Protein AF-0000000075207203 (afdb_homodimer)

Structure (mmCIF, N/CA/C/O backbone):
data_AF-0000000075207203-model_v1
#
loop_
_entity.id
_entity.type
_entity.pdbx_description
1 polymer 'Knr4/Smi1-like domain-containing protein'
#
loop_
_atom_site.group_PDB
_atom_site.id
_atom_site.type_symbol
_atom_site.label_atom_id
_atom_site.label_alt_id
_atom_site.label_comp_id
_atom_site.label_asym_id
_atom_site.label_entity_id
_atom_site.label_seq_id
_atom_site.pdbx_PDB_ins_code
_atom_site.Cartn_x
_atom_site.Cartn_y
_atom_site.Cartn_z
_atom_site.occupancy
_atom_site.B_iso_or_equiv
_atom_site.auth_seq_id
_atom_site.auth_comp_id
_atom_site.auth_asym_id
_atom_site.auth_atom_id
_atom_site.pdbx_PDB_model_num
ATOM 1 N N . MET A 1 1 ? 14.695 31.984 15.344 1 78.75 1 MET A N 1
ATOM 2 C CA . MET A 1 1 ? 13.352 31.422 15.352 1 78.75 1 MET A CA 1
ATOM 3 C C . MET A 1 1 ? 13.211 30.328 14.305 1 78.75 1 MET A C 1
ATOM 5 O O . MET A 1 1 ? 13.586 30.516 13.148 1 78.75 1 MET A O 1
ATOM 9 N N . SER A 1 2 ? 12.648 29.172 14.844 1 91.06 2 SER A N 1
ATOM 10 C CA . SER A 1 2 ? 12.477 28.078 13.898 1 91.06 2 SER A CA 1
ATOM 11 C C . SER A 1 2 ? 11.367 28.391 12.898 1 91.06 2 SER A C 1
ATOM 13 O O . SER A 1 2 ? 10.555 29.297 13.117 1 91.06 2 SER A O 1
ATOM 15 N N . VAL A 1 3 ? 11.391 27.734 11.797 1 95.06 3 VAL A N 1
ATOM 16 C CA . VAL A 1 3 ? 10.391 27.953 10.758 1 95.06 3 VAL A CA 1
ATOM 17 C C . VAL A 1 3 ? 8.992 27.703 11.312 1 95.06 3 VAL A C 1
ATOM 19 O O . VAL A 1 3 ? 8.055 28.453 11.031 1 95.06 3 VAL A O 1
ATOM 22 N N . ILE A 1 4 ? 8.859 26.781 12.172 1 97.56 4 ILE A N 1
ATOM 23 C CA . ILE A 1 4 ? 7.551 26.469 12.742 1 97.56 4 ILE A CA 1
ATOM 24 C C . ILE A 1 4 ? 7.102 27.594 13.664 1 97.56 4 ILE A C 1
ATOM 26 O O . ILE A 1 4 ? 5.914 27.922 13.719 1 97.56 4 ILE A O 1
ATOM 30 N N . GLN A 1 5 ? 7.965 28.172 14.344 1 97.56 5 GLN A N 1
ATOM 31 C CA . GLN A 1 5 ? 7.625 29.297 15.195 1 97.56 5 GLN A CA 1
ATOM 32 C C . GLN A 1 5 ? 7.16 30.5 14.367 1 97.56 5 GLN A C 1
ATOM 34 O O . GLN A 1 5 ? 6.277 31.25 14.789 1 97.56 5 GLN A O 1
ATOM 39 N N . LYS A 1 6 ? 7.777 30.688 13.273 1 96.81 6 LYS A N 1
ATOM 40 C CA . LYS A 1 6 ? 7.316 31.734 12.359 1 96.81 6 LYS A CA 1
ATOM 41 C C . LYS A 1 6 ? 5.887 31.453 11.891 1 96.81 6 LYS A C 1
ATOM 43 O O . LYS A 1 6 ? 5.074 32.375 11.805 1 96.81 6 LYS A O 1
ATOM 48 N N . ALA A 1 7 ? 5.633 30.266 11.586 1 97.31 7 ALA A N 1
ATOM 49 C CA . ALA A 1 7 ? 4.273 29.891 11.203 1 97.31 7 ALA A CA 1
ATOM 50 C C . ALA A 1 7 ? 3.287 30.188 12.328 1 97.31 7 ALA A C 1
ATOM 52 O O . ALA A 1 7 ? 2.201 30.719 12.086 1 97.31 7 ALA A O 1
ATOM 53 N N . PHE A 1 8 ? 3.67 29.875 13.531 1 97.69 8 PHE A N 1
ATOM 54 C CA . PHE A 1 8 ? 2.805 30.109 14.68 1 97.69 8 PHE A CA 1
ATOM 55 C C . PHE A 1 8 ? 2.531 31.594 14.859 1 97.69 8 PHE A C 1
ATOM 57 O O . PHE A 1 8 ? 1.419 31.984 15.211 1 97.69 8 PHE A O 1
ATOM 64 N N . LYS A 1 9 ? 3.516 32.406 14.602 1 97.06 9 LYS A N 1
ATOM 65 C CA . LYS A 1 9 ? 3.324 33.844 14.688 1 97.06 9 LYS A CA 1
ATOM 66 C C . LYS A 1 9 ? 2.266 34.312 13.695 1 97.06 9 LYS A C 1
ATOM 68 O O . LYS A 1 9 ? 1.47 35.188 14 1 97.06 9 LYS A O 1
ATOM 73 N N . ILE A 1 10 ? 2.285 33.75 12.539 1 96.12 10 ILE A N 1
ATOM 74 C CA . ILE A 1 10 ? 1.272 34.062 11.547 1 96.12 10 ILE A CA 1
ATOM 75 C C . ILE A 1 10 ? -0.111 33.688 12.07 1 96.12 10 ILE A C 1
ATOM 77 O O . ILE A 1 10 ? -1.062 34.469 11.953 1 96.12 10 ILE A O 1
ATOM 81 N N . ILE A 1 11 ? -0.249 32.562 12.664 1 96.81 11 ILE A N 1
ATOM 82 C CA . ILE A 1 11 ? -1.524 32.094 13.211 1 96.81 11 ILE A CA 1
ATOM 83 C C . ILE A 1 11 ? -1.997 33.062 14.289 1 96.81 11 ILE A C 1
ATOM 85 O O . ILE A 1 11 ? -3.156 33.5 14.289 1 96.81 11 ILE A O 1
ATOM 89 N N . GLU A 1 12 ? -1.062 33.438 15.133 1 96.88 12 GLU A N 1
ATOM 90 C CA . GLU A 1 12 ? -1.389 34.312 16.25 1 96.88 12 GLU A CA 1
ATOM 91 C C . GLU A 1 12 ? -1.817 35.688 15.758 1 96.88 12 GLU A C 1
ATOM 93 O O . GLU A 1 12 ? -2.717 36.312 16.328 1 96.88 12 GLU A O 1
ATOM 98 N N . LYS A 1 13 ? -1.228 36.125 14.734 1 96.38 13 LYS A N 1
ATOM 99 C CA . LYS A 1 13 ? -1.533 37.438 14.18 1 96.38 13 LYS A CA 1
ATOM 100 C C . LYS A 1 13 ? -2.863 37.438 13.43 1 96.38 13 LYS A C 1
ATOM 102 O O . LYS A 1 13 ? -3.439 38.469 13.148 1 96.38 13 LYS A O 1
ATOM 107 N N . ASN A 1 14 ? -3.254 36.25 13.055 1 96.31 14 ASN A N 1
ATOM 108 C CA . ASN A 1 14 ? -4.496 36.094 12.305 1 96.31 14 ASN A CA 1
ATOM 109 C C . ASN A 1 14 ? -5.5 35.219 13.031 1 96.31 14 ASN A C 1
ATOM 111 O O . ASN A 1 14 ? -6.164 34.375 12.422 1 96.31 14 ASN A O 1
ATOM 115 N N . ASN A 1 15 ? -5.492 35.344 14.305 1 93.94 15 ASN A N 1
ATOM 116 C CA . ASN A 1 15 ? -6.301 34.5 15.172 1 93.94 15 ASN A CA 1
ATOM 117 C C . ASN A 1 15 ? -7.781 34.562 14.805 1 93.94 15 ASN A C 1
ATOM 119 O O . ASN A 1 15 ? -8.516 33.594 14.977 1 93.94 15 ASN A O 1
ATOM 123 N N . ASP A 1 16 ? -8.195 35.688 14.234 1 95.38 16 ASP A N 1
ATOM 124 C CA . ASP A 1 16 ? -9.586 35.875 13.852 1 95.38 16 ASP A CA 1
ATOM 125 C C . ASP A 1 16 ? -9.969 34.969 12.688 1 95.38 16 ASP A C 1
ATOM 127 O O . ASP A 1 16 ? -11.148 34.719 12.461 1 95.38 16 ASP A O 1
ATOM 131 N N . GLU A 1 17 ? -9.016 34.5 11.938 1 96 17 GLU A N 1
ATOM 132 C CA . GLU A 1 17 ? -9.234 33.656 10.781 1 96 17 GLU A CA 1
ATOM 133 C C . GLU A 1 17 ? -8.922 32.188 11.109 1 96 17 GLU A C 1
ATOM 135 O O . GLU A 1 17 ? -8.898 31.344 10.219 1 96 17 GLU A O 1
ATOM 140 N N . ALA A 1 18 ? -8.656 31.906 12.344 1 96.25 18 ALA A N 1
ATOM 141 C CA . ALA A 1 18 ? -8.188 30.594 12.766 1 96.25 18 ALA A CA 1
ATOM 142 C C . ALA A 1 18 ? -9.164 29.953 13.758 1 96.25 18 ALA A C 1
ATOM 144 O O . ALA A 1 18 ? -9.766 30.656 14.57 1 96.25 18 ALA A O 1
ATOM 145 N N . ASP A 1 19 ? -9.406 28.656 13.633 1 97.31 19 ASP A N 1
ATOM 146 C CA . ASP A 1 19 ? -10.172 27.844 14.57 1 97.31 19 ASP A CA 1
ATOM 147 C C . ASP A 1 19 ? -9.477 26.516 14.844 1 97.31 19 ASP A C 1
ATOM 149 O O . ASP A 1 19 ? -9.547 25.594 14.023 1 97.31 19 ASP A O 1
ATOM 153 N N . PHE A 1 20 ? -8.859 26.406 16.016 1 97.31 20 PHE A N 1
ATOM 154 C CA . PHE A 1 20 ? -8.117 25.203 16.391 1 97.31 20 PHE A CA 1
ATOM 155 C C . PHE A 1 20 ? -8.656 24.625 17.703 1 97.31 20 PHE A C 1
ATOM 157 O O . PHE A 1 20 ? -9.195 25.359 18.531 1 97.31 20 PHE A O 1
ATOM 164 N N . ILE A 1 21 ? -8.453 23.375 17.938 1 95.62 21 ILE A N 1
ATOM 165 C CA . ILE A 1 21 ? -9.102 22.672 19.031 1 95.62 21 ILE A CA 1
ATOM 166 C C . ILE A 1 21 ? -8.062 22.344 20.109 1 95.62 21 ILE A C 1
ATOM 168 O O . ILE A 1 21 ? -8.422 22.062 21.266 1 95.62 21 ILE A O 1
ATOM 172 N N . GLY A 1 22 ? -6.828 22.516 19.875 1 90.5 22 GLY A N 1
ATOM 173 C CA . GLY A 1 22 ? -5.797 22.141 20.828 1 90.5 22 GLY A CA 1
ATOM 174 C C . GLY A 1 22 ? -5.891 22.891 22.141 1 90.5 22 GLY A C 1
ATOM 175 O O . GLY A 1 22 ? -6.863 23.609 22.375 1 90.5 22 GLY A O 1
ATOM 176 N N . PRO A 1 23 ? -4.973 22.656 23.016 1 96.75 23 PRO A N 1
ATOM 177 C CA . PRO A 1 23 ? -3.768 21.828 22.875 1 96.75 23 PRO A CA 1
ATOM 178 C C . PRO A 1 23 ? -4.055 20.344 23.031 1 96.75 23 PRO A C 1
ATOM 180 O O . PRO A 1 23 ? -5.113 19.953 23.531 1 96.75 23 PRO A O 1
ATOM 183 N N . VAL A 1 24 ? -3.17 19.484 22.531 1 98.19 24 VAL A N 1
ATOM 184 C CA . VAL A 1 24 ? -3.223 18.031 22.656 1 98.19 24 VAL A CA 1
ATOM 185 C C . VAL A 1 24 ? -2.105 17.547 23.578 1 98.19 24 VAL A C 1
ATOM 187 O O . VAL A 1 24 ? -0.971 18.031 23.484 1 98.19 24 VAL A O 1
ATOM 190 N N . SER A 1 25 ? -2.412 16.594 24.391 1 98.06 25 SER A N 1
ATOM 191 C CA . SER A 1 25 ? -1.459 16.109 25.375 1 98.06 25 SER A CA 1
ATOM 192 C C . SER A 1 25 ? -0.382 15.242 24.75 1 98.06 25 SER A C 1
ATOM 194 O O . SER A 1 25 ? -0.598 14.648 23.688 1 98.06 25 SER A O 1
ATOM 196 N N . VAL A 1 26 ? 0.708 15.195 25.516 1 96.94 26 VAL A N 1
ATOM 197 C CA . VAL A 1 26 ? 1.819 14.336 25.109 1 96.94 26 VAL A CA 1
ATOM 198 C C . VAL A 1 26 ? 1.36 12.883 25.047 1 96.94 26 VAL A C 1
ATOM 200 O O . VAL A 1 26 ? 1.764 12.133 24.156 1 96.94 26 VAL A O 1
ATOM 203 N N . GLU A 1 27 ? 0.549 12.492 26 1 97.69 27 GLU A N 1
ATOM 204 C CA . GLU A 1 27 ? 0.042 11.125 26.062 1 97.69 27 GLU A CA 1
ATOM 205 C C . GLU A 1 27 ? -0.764 10.773 24.812 1 97.69 27 GLU A C 1
ATOM 207 O O . GLU A 1 27 ? -0.594 9.695 24.25 1 97.69 27 GLU A O 1
ATOM 212 N N . GLU A 1 28 ? -1.64 11.633 24.438 1 97.62 28 GLU A N 1
ATOM 213 C CA . GLU A 1 28 ? -2.463 11.414 23.25 1 97.62 28 GLU A CA 1
ATOM 214 C C . GLU A 1 28 ? -1.605 11.328 22 1 97.62 28 GLU A C 1
ATOM 216 O O . GLU A 1 28 ? -1.848 10.477 21.125 1 97.62 28 GLU A O 1
ATOM 221 N N . ILE A 1 29 ? -0.607 12.164 21.891 1 98.44 29 ILE A N 1
ATOM 222 C CA . ILE A 1 29 ? 0.298 12.172 20.75 1 98.44 29 ILE A CA 1
ATOM 223 C C . ILE A 1 29 ? 1.071 10.852 20.688 1 98.44 29 ILE A C 1
ATOM 225 O O . ILE A 1 29 ? 1.157 10.227 19.641 1 98.44 29 ILE A O 1
ATOM 229 N N . ASN A 1 30 ? 1.568 10.484 21.828 1 97.56 30 ASN A N 1
ATOM 230 C CA . ASN A 1 30 ? 2.33 9.242 21.891 1 97.56 30 ASN A CA 1
ATOM 231 C C . ASN A 1 30 ? 1.467 8.031 21.547 1 97.56 30 ASN A C 1
ATOM 233 O O . ASN A 1 30 ? 1.93 7.109 20.859 1 97.56 30 ASN A O 1
ATOM 237 N N . LYS A 1 31 ? 0.299 8 22.062 1 97.38 31 LYS A N 1
ATOM 238 C CA . LYS A 1 31 ? -0.617 6.91 21.75 1 97.38 31 LYS A CA 1
ATOM 239 C C . LYS A 1 31 ? -0.851 6.809 20.234 1 97.38 31 LYS A C 1
ATOM 241 O O . LYS A 1 31 ? -0.845 5.711 19.672 1 97.38 31 LYS A O 1
ATOM 246 N N . CYS A 1 32 ? -1.071 7.945 19.594 1 97.81 32 CYS A N 1
ATOM 247 C CA . CYS A 1 32 ? -1.296 7.965 18.156 1 97.81 32 CYS A CA 1
ATOM 248 C C . CYS A 1 32 ? -0.084 7.426 17.406 1 97.81 32 CYS A C 1
ATOM 250 O O . CYS A 1 32 ? -0.222 6.582 16.516 1 97.81 32 CYS A O 1
ATOM 252 N N . GLN A 1 33 ? 1.14 7.949 17.766 1 97.62 33 GLN A N 1
ATOM 253 C CA . GLN A 1 33 ? 2.375 7.488 17.141 1 97.62 33 GLN A CA 1
ATOM 254 C C . GLN A 1 33 ? 2.527 5.977 17.281 1 97.62 33 GLN A C 1
ATOM 256 O O . GLN A 1 33 ? 2.879 5.289 16.328 1 97.62 33 GLN A O 1
ATOM 261 N N . ASN A 1 34 ? 2.219 5.461 18.438 1 95.62 34 ASN A N 1
ATOM 262 C CA . ASN A 1 34 ? 2.316 4.031 18.703 1 95.62 34 ASN A CA 1
ATOM 263 C C . ASN A 1 34 ? 1.317 3.236 17.859 1 95.62 34 ASN A C 1
ATOM 265 O O . ASN A 1 34 ? 1.67 2.215 17.266 1 95.62 34 ASN A O 1
ATOM 269 N N . ASP A 1 35 ? 0.118 3.682 17.891 1 95.81 35 ASP A N 1
ATOM 270 C CA . ASP A 1 35 ? -0.934 2.992 17.156 1 95.81 35 ASP A CA 1
ATOM 271 C C . ASP A 1 35 ? -0.611 2.941 15.656 1 95.81 35 ASP A C 1
ATOM 273 O O . ASP A 1 35 ? -0.914 1.954 14.984 1 95.81 35 ASP A O 1
ATOM 277 N N . LEU A 1 36 ? -0.028 3.998 15.125 1 94.5 36 LEU A N 1
ATOM 278 C CA . LEU A 1 36 ? 0.259 4.102 13.695 1 94.5 36 LEU A CA 1
ATOM 279 C C . LEU A 1 36 ? 1.605 3.467 13.367 1 94.5 36 LEU A C 1
ATOM 281 O O . LEU A 1 36 ? 1.908 3.219 12.195 1 94.5 36 LEU A O 1
ATOM 285 N N . GLY A 1 37 ? 2.406 3.305 14.383 1 93.88 37 GLY A N 1
ATOM 286 C CA . GLY A 1 37 ? 3.723 2.734 14.148 1 93.88 37 GLY A CA 1
ATOM 287 C C . GLY A 1 37 ? 4.691 3.713 13.516 1 93.88 37 GLY A C 1
ATOM 288 O O . GLY A 1 37 ? 5.512 3.328 12.68 1 93.88 37 GLY A O 1
ATOM 289 N N . VAL A 1 38 ? 4.562 4.93 13.797 1 95.06 38 VAL A N 1
ATOM 290 C CA . VAL A 1 38 ? 5.461 5.953 13.273 1 95.06 38 VAL A CA 1
ATOM 291 C C . VAL A 1 38 ? 5.863 6.914 14.383 1 95.06 38 VAL A C 1
ATOM 293 O O . VAL A 1 38 ? 5.242 6.93 15.453 1 95.06 38 VAL A O 1
ATOM 296 N N . LYS A 1 39 ? 6.914 7.668 14.109 1 97.12 39 LYS A N 1
ATOM 297 C CA . LYS A 1 39 ? 7.281 8.828 14.906 1 97.12 39 LYS A CA 1
ATOM 298 C C . LYS A 1 39 ? 7 10.125 14.148 1 97.12 39 LYS A C 1
ATOM 300 O O . LYS A 1 39 ? 7.316 10.242 12.961 1 97.12 39 LYS A O 1
ATOM 305 N N . PHE A 1 40 ? 6.395 11.023 14.852 1 98.44 40 PHE A N 1
ATOM 306 C CA . PHE A 1 40 ? 6.102 12.312 14.234 1 98.44 40 PHE A CA 1
ATOM 307 C C . PHE A 1 40 ? 7.32 13.227 14.289 1 98.44 40 PHE A C 1
ATOM 309 O O . PHE A 1 40 ? 8.102 13.172 15.242 1 98.44 40 PHE A O 1
ATOM 316 N N . PRO A 1 41 ? 7.461 14.07 13.242 1 98.44 41 PRO A N 1
ATOM 317 C CA . PRO A 1 41 ? 8.539 15.055 13.297 1 98.44 41 PRO A CA 1
ATOM 318 C C . PRO A 1 41 ? 8.305 16.141 14.352 1 98.44 41 PRO A C 1
ATOM 320 O O . PRO A 1 41 ? 7.152 16.422 14.695 1 98.44 41 PRO A O 1
ATOM 323 N N . LYS A 1 42 ? 9.367 16.797 14.789 1 98.38 42 LYS A N 1
ATOM 324 C CA . LYS A 1 42 ? 9.359 17.766 15.883 1 98.38 42 LYS A CA 1
ATOM 325 C C . LYS A 1 42 ? 8.352 18.891 15.609 1 98.38 42 LYS A C 1
ATOM 327 O O . LYS A 1 42 ? 7.559 19.234 16.484 1 98.38 42 LYS A O 1
ATOM 332 N N . SER A 1 43 ? 8.414 19.438 14.438 1 98.5 43 SER A N 1
ATOM 333 C CA . SER A 1 43 ? 7.559 20.578 14.117 1 98.5 43 SER 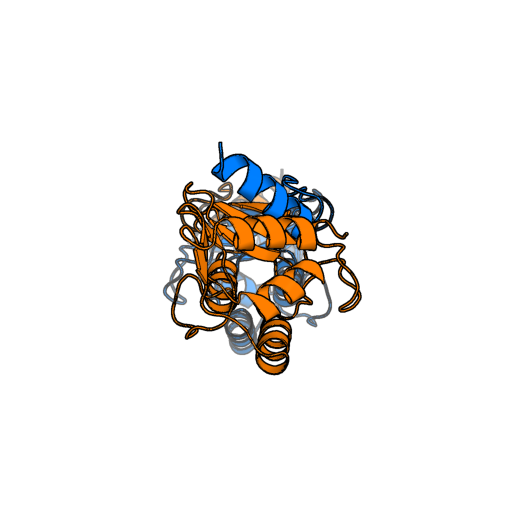A CA 1
ATOM 334 C C . SER A 1 43 ? 6.086 20.188 14.172 1 98.5 43 SER A C 1
ATOM 336 O O . SER A 1 43 ? 5.242 20.984 14.586 1 98.5 43 SER A O 1
ATOM 338 N N . TYR A 1 44 ? 5.762 19 13.742 1 98.62 44 TYR A N 1
ATOM 339 C CA . TYR A 1 44 ? 4.375 18.547 13.797 1 98.62 44 TYR A CA 1
ATOM 340 C C . TYR A 1 44 ? 3.943 18.281 15.234 1 98.62 44 TYR A C 1
ATOM 342 O O . TYR A 1 44 ? 2.812 18.594 15.617 1 98.62 44 TYR A O 1
ATOM 350 N N . ILE A 1 45 ? 4.844 17.766 16.016 1 98.56 45 ILE A N 1
ATOM 351 C CA . ILE A 1 45 ? 4.562 17.578 17.438 1 98.56 45 ILE A CA 1
ATOM 352 C C . ILE A 1 45 ? 4.273 18.938 18.078 1 98.56 45 ILE A C 1
ATOM 354 O O . ILE A 1 45 ? 3.33 19.078 18.875 1 98.56 45 ILE A O 1
ATOM 358 N N . GLU A 1 46 ? 5.051 19.906 17.797 1 98.25 46 GLU A N 1
ATOM 359 C CA . GLU A 1 46 ? 4.82 21.25 18.312 1 98.25 46 GLU A CA 1
ATOM 360 C C . GLU A 1 46 ? 3.449 21.781 17.891 1 98.25 46 GLU A C 1
ATOM 362 O O . GLU A 1 46 ? 2.748 22.391 18.703 1 98.25 46 GLU A O 1
ATOM 367 N N . PHE A 1 47 ? 3.092 21.547 16.656 1 98.44 47 PHE A N 1
ATOM 368 C CA . PHE A 1 47 ? 1.789 21.984 16.156 1 98.44 47 PHE A CA 1
ATOM 369 C C . PHE A 1 47 ? 0.665 21.297 16.922 1 98.44 47 PHE A C 1
ATOM 371 O O . PHE A 1 47 ? -0.267 21.953 17.391 1 98.44 47 PHE A O 1
ATOM 378 N N . LEU A 1 48 ? 0.749 19.969 17.047 1 98.62 48 LEU A N 1
ATOM 379 C CA . LEU A 1 48 ? -0.273 19.219 17.766 1 98.62 48 LEU A CA 1
ATOM 380 C C . LEU A 1 48 ? -0.393 19.703 19.203 1 98.62 48 LEU A C 1
ATOM 382 O O . LEU A 1 48 ? -1.502 19.859 19.719 1 98.62 48 LEU A O 1
ATOM 386 N N . SER A 1 49 ? 0.714 19.891 19.797 1 98.44 49 SER A N 1
ATOM 387 C CA . SER A 1 49 ? 0.76 20.281 21.203 1 98.44 49 SER A CA 1
ATOM 388 C C . SER A 1 49 ? 0.128 21.641 21.438 1 98.44 49 SER A C 1
ATOM 390 O O . SER A 1 49 ? -0.401 21.922 22.516 1 98.44 49 SER A O 1
ATOM 392 N N . LYS A 1 50 ? 0.158 22.484 20.484 1 98.06 50 LYS A N 1
ATOM 393 C CA . LYS A 1 50 ? -0.338 23.844 20.656 1 98.06 50 LYS A CA 1
ATOM 394 C C . LYS A 1 50 ? -1.732 24 20.062 1 98.06 50 LYS A C 1
ATOM 396 O O . LYS A 1 50 ? -2.609 24.609 20.672 1 98.06 50 LYS A O 1
ATOM 401 N N . TYR A 1 51 ? -1.923 23.391 18.891 1 97.94 51 TYR A N 1
ATOM 402 C CA . TYR A 1 51 ? -3.119 23.734 18.125 1 97.94 51 TYR A CA 1
ATOM 403 C C . TYR A 1 51 ? -3.986 22.5 17.891 1 97.94 51 TYR A C 1
ATOM 405 O O . TYR A 1 51 ? -5.168 22.625 17.547 1 97.94 51 TYR A O 1
ATOM 413 N N . GLY A 1 52 ? -3.377 21.281 18.094 1 97.75 52 GLY A N 1
ATOM 414 C CA . GLY A 1 52 ? -4.125 20.062 17.844 1 97.75 52 GLY A CA 1
ATOM 415 C C . GLY A 1 52 ? -4.488 19.891 16.375 1 97.75 52 GLY A C 1
ATOM 416 O O . GLY A 1 52 ? -3.684 19.375 15.586 1 97.75 52 GLY A O 1
ATOM 417 N N . LEU A 1 53 ? -5.641 20.188 16 1 97.5 53 LEU A N 1
ATOM 418 C CA . LEU A 1 53 ? -6.164 20.25 14.633 1 97.5 53 LEU A CA 1
ATOM 419 C C . LEU A 1 53 ? -7.062 21.469 14.445 1 97.5 53 LEU A C 1
ATOM 421 O O . LEU A 1 53 ? -7.441 22.125 15.422 1 97.5 53 LEU A O 1
ATOM 425 N N . GLY A 1 54 ? -7.293 21.75 13.086 1 96.06 54 GLY A N 1
ATOM 426 C CA . GLY A 1 54 ? -8.211 22.859 12.844 1 96.06 54 GLY A CA 1
ATOM 427 C C . GLY A 1 54 ? -8.023 23.5 11.484 1 96.06 54 GLY A C 1
ATOM 428 O O . GLY A 1 54 ? -7.605 22.828 10.531 1 96.06 54 GLY A O 1
ATOM 429 N N . ASP A 1 55 ? -8.539 24.719 11.422 1 96 55 ASP A N 1
ATOM 430 C CA . ASP A 1 55 ? -8.516 25.422 10.141 1 96 55 ASP A CA 1
ATOM 431 C C . ASP A 1 55 ? -8.023 26.859 10.297 1 96 55 ASP A C 1
ATOM 433 O O . ASP A 1 55 ? -8.125 27.438 11.383 1 96 55 ASP A O 1
ATOM 437 N N . ILE A 1 56 ? -7.434 27.359 9.312 1 95.56 56 ILE A N 1
ATOM 438 C CA . ILE A 1 56 ? -7.059 28.766 9.172 1 95.56 56 ILE A CA 1
ATOM 439 C C . ILE A 1 56 ? -7.172 29.188 7.711 1 95.56 56 ILE A C 1
ATOM 441 O O . ILE A 1 56 ? -6.738 28.469 6.812 1 95.56 56 ILE A O 1
ATOM 445 N N . PHE A 1 57 ? -7.785 30.328 7.473 1 93.56 57 PHE A N 1
ATOM 446 C CA . PHE A 1 57 ? -8.008 30.875 6.137 1 93.56 57 PHE A CA 1
ATOM 447 C C . PHE A 1 57 ? -8.812 29.891 5.289 1 93.56 57 PHE A C 1
ATOM 449 O O . PHE A 1 57 ? -8.57 29.766 4.086 1 93.56 57 PHE A O 1
ATOM 456 N N . GLY A 1 58 ? -9.602 29.094 5.93 1 92.38 58 GLY A N 1
ATOM 457 C CA . GLY A 1 58 ? -10.445 28.141 5.227 1 92.38 58 GLY A CA 1
ATOM 458 C C . GLY A 1 58 ? -9.75 26.828 4.906 1 92.38 58 GLY A C 1
ATOM 459 O O . GLY A 1 58 ? -10.336 25.953 4.277 1 92.38 58 GLY A O 1
ATOM 460 N N . GLU A 1 59 ? -8.531 26.703 5.34 1 91.5 59 GLU A N 1
ATOM 461 C CA . GLU A 1 59 ? -7.75 25.484 5.082 1 91.5 59 GLU A CA 1
ATOM 462 C C . GLU A 1 59 ? -7.625 24.625 6.336 1 91.5 59 GLU A C 1
ATOM 464 O O . GLU A 1 59 ? -7.184 25.109 7.383 1 91.5 59 GLU A O 1
ATOM 469 N N . GLU A 1 60 ? -7.938 23.359 6.145 1 95.69 60 GLU A N 1
ATOM 470 C CA . GLU A 1 60 ? -7.98 22.469 7.293 1 95.69 60 GLU A CA 1
ATOM 471 C C . GLU A 1 60 ? -6.695 21.641 7.402 1 95.69 60 GLU A C 1
ATOM 473 O O . GLU A 1 60 ? -6.262 21.031 6.43 1 95.69 60 GLU A O 1
ATOM 478 N N . ILE A 1 61 ? -6.094 21.625 8.57 1 97.5 61 ILE A N 1
ATOM 479 C CA . ILE A 1 61 ? -4.934 20.797 8.883 1 97.5 61 ILE A CA 1
ATOM 480 C C . ILE A 1 61 ? -5.344 19.656 9.812 1 97.5 61 ILE A C 1
ATOM 482 O O . ILE A 1 61 ? -5.977 19.891 10.844 1 97.5 61 ILE A O 1
ATOM 486 N N . TYR A 1 62 ? -4.965 18.469 9.398 1 98.31 62 TYR A N 1
ATOM 487 C CA . TYR A 1 62 ? -5.34 17.297 10.172 1 98.31 62 TYR A CA 1
ATOM 488 C C . TYR A 1 62 ? -4.473 17.172 11.422 1 98.31 62 TYR A C 1
ATOM 490 O O . TYR A 1 62 ? -3.311 17.578 11.422 1 98.31 62 TYR A O 1
ATOM 498 N N . GLY A 1 63 ? -5.059 16.641 12.445 1 98.56 63 GLY A N 1
ATOM 499 C CA . GLY A 1 63 ? -4.363 16.453 13.711 1 98.56 63 GLY A CA 1
ATOM 500 C C . GLY A 1 63 ? -5.152 15.633 14.719 1 98.56 63 GLY A C 1
ATOM 501 O O . GLY A 1 63 ? -5.766 14.625 14.359 1 98.56 63 GLY A O 1
ATOM 502 N N . LEU A 1 64 ? -4.953 15.992 15.945 1 98.5 64 LEU A N 1
ATOM 503 C CA . LEU A 1 64 ? -5.559 15.281 17.062 1 98.5 64 LEU A CA 1
ATOM 504 C C . LEU A 1 64 ? -6.391 16.234 17.922 1 98.5 64 LEU A C 1
ATOM 506 O O . LEU A 1 64 ? -6.355 17.438 17.719 1 98.5 64 LEU A O 1
ATOM 510 N N . GLY A 1 65 ? -7.191 15.656 18.797 1 97.19 65 GLY A N 1
ATOM 511 C CA . GLY A 1 65 ? -7.93 16.484 19.75 1 97.19 65 GLY A CA 1
ATOM 512 C C . GLY A 1 65 ? -9.43 16.281 19.656 1 97.19 65 GLY A C 1
ATOM 513 O O . GLY A 1 65 ? -10.188 16.891 20.422 1 97.19 65 GLY A O 1
ATOM 514 N N . VAL A 1 66 ? -9.836 15.531 18.688 1 96 66 VAL A N 1
ATOM 515 C CA . VAL A 1 66 ? -11.25 15.195 18.547 1 96 66 VAL A CA 1
ATOM 516 C C . VAL A 1 66 ? -11.422 13.68 18.516 1 96 66 VAL A C 1
ATOM 518 O O . VAL A 1 66 ? -10.43 12.938 18.469 1 96 66 VAL A O 1
ATOM 521 N N . GLU A 1 67 ? -12.625 13.32 18.578 1 95.25 67 GLU A N 1
ATOM 522 C CA . GLU A 1 67 ? -12.891 11.891 18.516 1 95.25 67 GLU A CA 1
ATOM 523 C C . GLU A 1 67 ? -12.414 11.297 17.188 1 95.25 67 GLU A C 1
ATOM 525 O O . GLU A 1 67 ? -12.516 11.938 16.141 1 95.25 67 GLU A O 1
ATOM 530 N N . GLU A 1 68 ? -11.906 10.188 17.312 1 95 68 GLU A N 1
ATOM 531 C CA . GLU A 1 68 ? -11.359 9.461 16.172 1 95 68 GLU A CA 1
ATOM 532 C C . GLU A 1 68 ? -12.469 8.828 15.336 1 95 68 GLU A C 1
ATOM 534 O O . GLU A 1 68 ? -12.562 7.602 15.25 1 95 68 GLU A O 1
ATOM 539 N N . VAL A 1 69 ? -13.336 9.555 14.664 1 94.12 69 VAL A N 1
ATOM 540 C CA . VAL A 1 69 ? -14.484 8.977 13.977 1 94.12 69 VAL A CA 1
ATOM 541 C C . VAL A 1 69 ? -14.555 9.516 12.547 1 94.12 69 VAL A C 1
ATOM 543 O O . VAL A 1 69 ? -15.445 9.148 11.781 1 94.12 69 VAL A O 1
ATOM 546 N N . GLY A 1 70 ? -13.719 10.367 12.211 1 94.56 70 GLY A N 1
ATOM 547 C CA . GLY A 1 70 ? -13.719 10.961 10.875 1 94.56 70 GLY A CA 1
ATOM 548 C C . GLY A 1 70 ? -12.719 12.086 10.727 1 94.56 70 GLY A C 1
ATOM 549 O O . GLY A 1 70 ? -11.898 12.328 11.617 1 94.56 70 GLY A O 1
ATOM 550 N N . LEU A 1 71 ? -12.672 12.719 9.484 1 92.56 71 LEU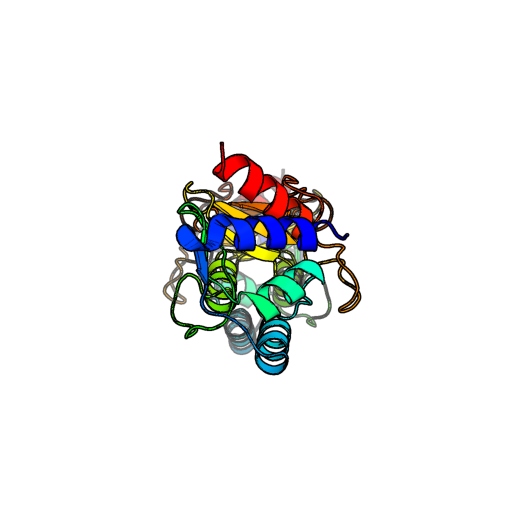 A N 1
ATOM 551 C CA . LEU A 1 71 ? -11.875 13.922 9.273 1 92.56 71 LEU A CA 1
ATOM 552 C C . LEU A 1 71 ? -12.289 15.023 10.25 1 92.56 71 LEU A C 1
ATOM 554 O O . LEU A 1 71 ? -13.461 15.117 10.625 1 92.56 71 LEU A O 1
ATOM 558 N N . PRO A 1 72 ? -11.312 15.766 10.82 1 96.12 72 PRO A N 1
ATOM 559 C CA . PRO A 1 72 ? -9.906 15.883 10.43 1 96.12 72 PRO A CA 1
ATOM 560 C C . PRO A 1 72 ? -8.961 15.141 11.367 1 96.12 72 PRO A C 1
ATOM 562 O O . PRO A 1 72 ? -7.816 15.555 11.562 1 96.12 72 PRO A O 1
ATOM 565 N N . HIS A 1 73 ? -9.5 14.133 11.992 1 97.94 73 HIS A N 1
ATOM 566 C CA . HIS A 1 73 ? -8.672 13.312 12.875 1 97.94 73 HIS A CA 1
ATOM 567 C C . HIS A 1 73 ? -7.594 12.57 12.094 1 97.94 73 HIS A C 1
ATOM 569 O O . HIS A 1 73 ? -7.902 11.727 11.258 1 97.94 73 HIS A O 1
ATOM 575 N N . VAL A 1 74 ? -6.301 12.766 12.461 1 98.56 74 VAL A N 1
ATOM 576 C CA . VAL A 1 74 ? -5.18 12.32 11.641 1 98.56 74 VAL A CA 1
ATOM 577 C C . VAL A 1 74 ? -5.062 10.797 11.711 1 98.56 74 VAL A C 1
ATOM 579 O O . VAL A 1 74 ? -4.758 10.141 10.711 1 98.56 74 VAL A O 1
ATOM 582 N N . LYS A 1 75 ? -5.289 10.188 12.836 1 97.88 75 LYS A N 1
ATOM 583 C CA . LYS A 1 75 ? -5.211 8.734 12.938 1 97.88 75 LYS A CA 1
ATOM 584 C C . LYS A 1 75 ? -6.301 8.062 12.102 1 97.88 75 LYS A C 1
ATOM 586 O O . LYS A 1 75 ? -6.035 7.098 11.383 1 97.88 75 LYS A O 1
ATOM 591 N N . TRP A 1 76 ? -7.488 8.57 12.211 1 96.62 76 TRP A N 1
ATOM 592 C CA . TRP A 1 76 ? -8.609 7.996 11.477 1 96.62 76 TRP A CA 1
ATOM 593 C C . TRP A 1 76 ? -8.32 7.965 9.977 1 96.62 76 TRP A C 1
ATOM 595 O O . TRP A 1 76 ? -8.422 6.914 9.344 1 96.62 76 TRP A O 1
ATOM 605 N N . ILE A 1 77 ? -7.941 9.102 9.422 1 96.44 77 ILE A N 1
ATOM 606 C CA . ILE A 1 77 ? -7.746 9.188 7.98 1 96.44 77 ILE A CA 1
ATOM 607 C C . ILE A 1 77 ? -6.539 8.352 7.574 1 96.44 77 ILE A C 1
ATOM 609 O O . ILE A 1 77 ? -6.531 7.742 6.5 1 96.44 77 ILE A O 1
ATOM 613 N N . THR A 1 78 ? -5.492 8.336 8.375 1 96 78 THR A N 1
ATOM 614 C CA . THR A 1 78 ? -4.32 7.52 8.078 1 96 78 THR A CA 1
ATOM 615 C C . THR A 1 78 ? -4.707 6.047 7.969 1 96 78 THR A C 1
ATOM 617 O O . THR A 1 78 ? -4.355 5.383 6.992 1 96 78 THR A O 1
ATOM 620 N N . LEU A 1 79 ? -5.473 5.578 8.883 1 92.56 79 LEU A N 1
ATOM 621 C CA . LEU A 1 79 ? -5.879 4.176 8.883 1 92.56 79 LEU A CA 1
ATOM 622 C C . LEU A 1 79 ? -6.809 3.877 7.715 1 92.56 79 LEU A C 1
ATOM 624 O O . LEU A 1 79 ? -6.727 2.809 7.105 1 92.56 79 LEU A O 1
ATOM 628 N N . GLU A 1 80 ? -7.695 4.805 7.441 1 90.12 80 GLU A N 1
ATOM 629 C CA . GLU A 1 80 ? -8.578 4.637 6.289 1 90.12 80 GLU A CA 1
ATOM 630 C C . GLU A 1 80 ? -7.777 4.516 4.996 1 90.12 80 GLU A C 1
ATOM 632 O O . GLU A 1 80 ? -8.055 3.639 4.172 1 90.12 80 GLU A O 1
ATOM 637 N N . LEU A 1 81 ? -6.766 5.352 4.812 1 88.69 81 LEU A N 1
ATOM 638 C CA . LEU A 1 81 ? -5.992 5.371 3.578 1 88.69 81 LEU A CA 1
ATOM 639 C C . LEU A 1 81 ? -5.066 4.164 3.496 1 88.69 81 LEU A C 1
ATOM 641 O O . LEU A 1 81 ? -4.68 3.744 2.402 1 88.69 81 LEU A O 1
ATOM 645 N N . ARG A 1 82 ? -4.699 3.623 4.617 1 83.75 82 ARG A N 1
ATOM 646 C CA . ARG A 1 82 ? -3.873 2.42 4.609 1 83.75 82 ARG A CA 1
ATOM 647 C C . ARG A 1 82 ? -4.645 1.231 4.047 1 83.75 82 ARG A C 1
ATOM 649 O O . ARG A 1 82 ? -4.051 0.308 3.486 1 83.75 82 ARG A O 1
ATOM 656 N N . LYS A 1 83 ? -5.934 1.309 4.207 1 73.56 83 LYS A N 1
ATOM 657 C CA . LYS A 1 83 ? -6.754 0.311 3.525 1 73.56 83 LYS A CA 1
ATOM 658 C C . LYS A 1 83 ? -6.629 0.438 2.01 1 73.56 83 LYS A C 1
ATOM 660 O O . LYS A 1 83 ? -6.93 -0.506 1.276 1 73.56 83 LYS A O 1
ATOM 665 N N . ASP A 1 84 ? -6.215 1.678 1.569 1 75.56 84 ASP A N 1
ATOM 666 C CA . ASP A 1 84 ? -6.039 1.969 0.15 1 75.56 84 ASP A CA 1
ATOM 667 C C . ASP A 1 84 ? -4.562 2.143 -0.198 1 75.56 84 ASP A C 1
ATOM 669 O O . ASP A 1 84 ? -4.199 3.047 -0.954 1 75.56 84 ASP A O 1
ATOM 673 N N . ASN A 1 85 ? -3.723 1.417 0.372 1 74.62 85 ASN A N 1
ATOM 674 C CA . ASN A 1 85 ? -2.318 1.219 0.034 1 74.62 85 ASN A CA 1
ATOM 675 C C . ASN A 1 85 ? -1.474 2.436 0.406 1 74.62 85 ASN A C 1
ATOM 677 O O . ASN A 1 85 ? -0.468 2.721 -0.246 1 74.62 85 ASN A O 1
ATOM 681 N N . LEU A 1 86 ? -1.903 3.207 1.284 1 84.06 86 LEU A N 1
ATOM 682 C CA . LEU A 1 86 ? -0.988 4.184 1.864 1 84.06 86 LEU A CA 1
ATOM 683 C C . LEU A 1 86 ? 0.174 3.49 2.568 1 84.06 86 LEU A C 1
ATOM 685 O O . LEU A 1 86 ? -0.039 2.662 3.455 1 84.06 86 LEU A O 1
ATOM 689 N N . PRO A 1 87 ? 1.359 3.84 2.162 1 83.69 87 PRO A N 1
ATOM 690 C CA . PRO A 1 87 ? 2.5 3.242 2.855 1 83.69 87 PRO A CA 1
ATOM 691 C C . PRO A 1 87 ? 2.502 3.535 4.355 1 83.69 87 PRO A C 1
ATOM 693 O O . PRO A 1 87 ? 2.09 4.621 4.773 1 83.69 87 PRO A O 1
ATOM 696 N N . ASN A 1 88 ? 3.031 2.676 5.168 1 87.38 88 ASN A N 1
ATOM 697 C CA . ASN A 1 88 ? 2.982 2.768 6.621 1 87.38 88 ASN A CA 1
ATOM 698 C C . ASN A 1 88 ? 3.73 3.994 7.133 1 87.38 88 ASN A C 1
ATOM 700 O O . ASN A 1 88 ? 3.4 4.535 8.188 1 87.38 88 ASN A O 1
ATOM 704 N N . HIS A 1 89 ? 4.691 4.453 6.422 1 90.25 89 HIS A N 1
ATOM 705 C CA . HIS A 1 89 ? 5.543 5.539 6.898 1 90.25 89 HIS A CA 1
ATOM 706 C C . HIS A 1 89 ? 4.941 6.898 6.566 1 90.25 89 HIS A C 1
ATOM 708 O O . HIS A 1 89 ? 5.473 7.934 6.969 1 90.25 89 HIS A O 1
ATOM 714 N N . LEU A 1 90 ? 3.832 6.941 5.809 1 93.25 90 LEU A N 1
ATOM 715 C CA . LEU A 1 90 ? 3.207 8.203 5.438 1 93.25 90 LEU A CA 1
ATOM 716 C C . LEU A 1 90 ? 2.031 8.523 6.355 1 93.25 90 LEU A C 1
ATOM 718 O O . LEU A 1 90 ? 1.272 7.625 6.73 1 93.25 90 LEU A O 1
ATOM 722 N N . VAL A 1 91 ? 1.906 9.812 6.68 1 97.94 91 VAL A N 1
ATOM 723 C CA . VAL A 1 91 ? 0.812 10.336 7.488 1 97.94 91 VAL A CA 1
ATOM 724 C C . VAL A 1 91 ? 0.174 11.531 6.781 1 97.94 91 VAL A C 1
ATOM 726 O O . VAL A 1 91 ? 0.792 12.594 6.66 1 97.94 91 VAL A O 1
ATOM 729 N N . PRO A 1 92 ? -1.069 11.391 6.352 1 98.25 92 PRO A N 1
ATOM 730 C CA . PRO A 1 92 ? -1.716 12.523 5.676 1 98.25 92 PRO A CA 1
ATOM 731 C C . PRO A 1 92 ? -2.021 13.68 6.625 1 98.25 92 PRO A C 1
ATOM 733 O O . PRO A 1 92 ? -2.523 13.461 7.73 1 98.25 92 PRO A O 1
ATOM 736 N N . ILE A 1 93 ? -1.745 14.891 6.125 1 98.44 93 ILE A N 1
ATOM 737 C CA . ILE A 1 93 ? -1.967 16.047 6.996 1 98.44 93 ILE A CA 1
ATOM 738 C C . ILE A 1 93 ? -2.863 17.062 6.289 1 98.44 93 ILE A C 1
ATOM 740 O O . ILE A 1 93 ? -3.324 18.016 6.906 1 98.44 93 ILE A O 1
ATOM 744 N N . TYR A 1 94 ? -3.125 16.891 5.008 1 96.75 94 TYR A N 1
ATOM 745 C CA . TYR A 1 94 ? -3.852 17.891 4.242 1 96.75 94 TYR A CA 1
ATOM 746 C C . TYR A 1 94 ? -4.426 17.297 2.965 1 96.75 94 TYR A C 1
ATOM 748 O O . TYR A 1 94 ? -3.736 16.562 2.25 1 96.75 94 TYR A O 1
ATOM 756 N N . ASN A 1 95 ? -5.711 17.531 2.746 1 94.94 95 ASN A N 1
ATOM 757 C CA . ASN A 1 95 ? -6.336 17.188 1.47 1 94.94 95 ASN A CA 1
ATOM 758 C C . ASN A 1 95 ? -6.18 18.328 0.459 1 94.94 95 ASN A C 1
ATOM 760 O O . ASN A 1 95 ? -6.547 19.469 0.739 1 94.94 95 ASN A O 1
ATOM 764 N N . THR A 1 96 ? -5.691 18.078 -0.732 1 92.12 96 THR A N 1
ATOM 765 C CA . THR A 1 96 ? -5.332 19.109 -1.696 1 92.12 96 THR A CA 1
ATOM 766 C C . THR A 1 96 ? -6.578 19.672 -2.371 1 92.12 96 THR A C 1
ATOM 768 O O . THR A 1 96 ? -6.504 20.688 -3.07 1 92.12 96 THR A O 1
ATOM 771 N N . GLY A 1 97 ? -7.641 19.062 -2.162 1 88.69 97 GLY A N 1
ATOM 772 C CA . GLY A 1 97 ? -8.852 19.438 -2.873 1 88.69 97 GLY A CA 1
ATOM 773 C C . GLY A 1 97 ? -9.117 18.562 -4.094 1 88.69 97 GLY A C 1
ATOM 774 O O . GLY A 1 97 ? -10.234 18.547 -4.617 1 88.69 97 GLY A O 1
ATOM 775 N N . TYR A 1 98 ? -8.094 17.891 -4.613 1 82.62 98 TYR A N 1
ATOM 776 C CA . TYR A 1 98 ? -8.266 16.922 -5.688 1 82.62 98 TYR A CA 1
ATOM 777 C C . TYR A 1 98 ? -8.648 15.555 -5.129 1 82.62 98 TYR A C 1
ATOM 779 O O . TYR A 1 98 ? -8.336 15.242 -3.975 1 82.62 98 TYR A O 1
ATOM 787 N N . ASP A 1 99 ? -9.312 14.805 -5.926 1 79.19 99 ASP A N 1
ATOM 788 C CA . ASP A 1 99 ? -9.797 13.5 -5.484 1 79.19 99 ASP A CA 1
ATOM 789 C C . ASP A 1 99 ? -8.633 12.594 -5.07 1 79.19 99 ASP A C 1
ATOM 791 O O . ASP A 1 99 ? -7.672 12.43 -5.824 1 79.19 99 ASP A O 1
ATOM 795 N N . PHE A 1 100 ? -8.641 12.133 -3.854 1 78.81 100 PHE A N 1
ATOM 796 C CA . PHE A 1 100 ? -7.773 11.102 -3.303 1 78.81 100 PHE A CA 1
ATOM 797 C C . PHE A 1 100 ? -6.328 11.586 -3.244 1 78.81 100 PHE A C 1
ATOM 799 O O . PHE A 1 100 ? -5.398 10.789 -3.355 1 78.81 100 PHE A O 1
ATOM 806 N N . GLU A 1 101 ? -6.215 12.898 -3.268 1 88.56 101 GLU A N 1
ATOM 807 C CA . GLU A 1 101 ? -4.871 13.469 -3.221 1 88.56 101 GLU A CA 1
ATOM 808 C C . GLU A 1 101 ? -4.605 14.141 -1.877 1 88.56 101 GLU A C 1
ATOM 810 O O . GLU A 1 101 ? -5.383 14.992 -1.434 1 88.56 101 GLU A O 1
ATOM 815 N N . TYR A 1 102 ? -3.539 13.711 -1.29 1 94.94 102 TYR A N 1
ATOM 816 C CA . TYR A 1 102 ? -3.195 14.203 0.04 1 94.94 102 TYR A CA 1
ATOM 817 C C . TYR A 1 102 ? -1.727 14.602 0.111 1 94.94 102 TYR A C 1
ATOM 819 O O . TYR A 1 102 ? -0.872 13.969 -0.506 1 94.94 102 TYR A O 1
ATOM 827 N N . TYR A 1 103 ? -1.414 15.672 0.862 1 96.44 103 TYR A N 1
ATOM 828 C CA . TYR A 1 103 ? -0.056 15.883 1.354 1 96.44 103 TYR A CA 1
ATOM 829 C C . TYR A 1 103 ? 0.197 15.055 2.613 1 96.44 103 TYR A C 1
ATOM 831 O O . TYR A 1 103 ? -0.619 15.055 3.537 1 96.44 103 TYR A O 1
ATOM 839 N N . CYS A 1 104 ? 1.305 14.359 2.588 1 97.94 104 CYS A N 1
ATOM 840 C CA . CYS A 1 104 ? 1.626 13.453 3.688 1 97.94 104 CYS A CA 1
ATOM 841 C C . CYS A 1 104 ? 3.01 13.75 4.254 1 97.94 104 CYS A C 1
ATOM 843 O O . CYS A 1 104 ? 3.908 14.164 3.518 1 97.94 104 CYS A O 1
ATOM 845 N N . LEU A 1 105 ? 3.156 13.586 5.574 1 98.12 105 LEU A N 1
ATOM 846 C CA . LEU A 1 105 ? 4.477 13.492 6.191 1 98.12 105 LEU A CA 1
ATOM 847 C C . LEU A 1 105 ? 5.121 12.141 5.891 1 98.12 105 LEU A C 1
ATOM 849 O O . LEU A 1 105 ? 4.508 11.094 6.117 1 98.12 105 LEU A O 1
ATOM 853 N N . ASP A 1 106 ? 6.262 12.172 5.309 1 94.88 106 ASP A N 1
ATOM 854 C CA . ASP A 1 106 ? 7.059 10.961 5.203 1 94.88 106 ASP A CA 1
ATOM 855 C C . ASP A 1 106 ? 7.902 10.742 6.457 1 94.88 106 ASP A C 1
ATOM 857 O O . ASP A 1 106 ? 8.961 11.352 6.613 1 94.88 106 ASP A O 1
ATOM 861 N N . CYS A 1 107 ? 7.496 9.844 7.348 1 96.12 107 CYS A N 1
ATOM 862 C CA . CYS A 1 107 ? 8.094 9.664 8.664 1 96.12 107 CYS A CA 1
ATOM 863 C C . CYS A 1 107 ? 9.117 8.539 8.656 1 96.12 107 CYS A C 1
ATOM 865 O O . CYS A 1 107 ? 9.531 8.062 9.711 1 96.12 107 CYS A O 1
ATOM 867 N N . SER A 1 108 ? 9.617 8.18 7.492 1 90.75 108 SER A N 1
ATOM 868 C CA . SER A 1 108 ? 10.461 7.004 7.344 1 90.75 108 SER A CA 1
ATOM 869 C C . SER A 1 108 ? 11.844 7.234 7.949 1 90.75 108 SER A C 1
ATOM 871 O O . SER A 1 108 ? 12.523 6.285 8.336 1 90.75 108 SER A O 1
ATOM 873 N N . LYS A 1 109 ? 12.188 8.5 8.133 1 92 109 LYS A N 1
ATOM 874 C CA . LYS A 1 109 ? 13.57 8.766 8.508 1 92 109 LYS A CA 1
ATOM 875 C C . LYS A 1 109 ? 13.656 9.414 9.883 1 92 109 LYS A C 1
ATOM 877 O O . LYS A 1 109 ? 14.734 9.82 10.32 1 92 109 LYS A O 1
ATOM 882 N N . ILE A 1 110 ? 12.562 9.516 10.562 1 95.38 110 ILE A N 1
ATOM 883 C CA . ILE A 1 110 ? 12.562 10.172 11.867 1 95.38 110 ILE A CA 1
ATOM 884 C C . ILE A 1 110 ? 13.242 9.266 12.891 1 95.38 110 ILE A C 1
ATOM 886 O O . ILE A 1 110 ? 12.875 8.102 13.055 1 95.38 110 ILE A O 1
ATOM 890 N N . LYS A 1 111 ? 14.172 9.797 13.578 1 91.94 111 LYS A N 1
ATOM 891 C CA . LYS A 1 111 ? 14.969 9.008 14.516 1 91.94 111 LYS A CA 1
ATOM 892 C C . LYS A 1 111 ? 14.461 9.172 15.945 1 91.94 111 LYS A C 1
ATOM 894 O O . LYS A 1 111 ? 14.477 8.219 16.734 1 91.94 111 LYS A O 1
ATOM 899 N N . ASN A 1 112 ? 14.109 10.383 16.25 1 91.38 112 ASN A N 1
ATOM 900 C CA . ASN A 1 112 ? 13.617 10.703 17.594 1 91.38 112 ASN A CA 1
ATOM 901 C C . ASN A 1 112 ? 12.75 11.961 17.594 1 91.38 112 ASN A C 1
ATOM 903 O O . ASN A 1 112 ? 12.5 12.539 16.531 1 91.38 112 ASN A O 1
ATOM 907 N N . GLN A 1 113 ? 12.305 12.344 18.75 1 89.75 113 GLN A N 1
ATOM 908 C CA . GLN A 1 113 ? 11.328 13.422 18.875 1 89.75 113 GLN A CA 1
ATOM 909 C C . GLN A 1 113 ? 11.945 14.766 18.5 1 89.75 113 GLN A C 1
ATOM 911 O O . GLN A 1 113 ? 11.227 15.75 18.312 1 89.75 113 GLN A O 1
ATOM 916 N N . GLU A 1 114 ? 13.203 14.875 18.531 1 93.19 114 GLU A N 1
ATOM 917 C CA . GLU A 1 114 ? 13.875 16.125 18.188 1 93.19 114 GLU A CA 1
ATOM 918 C C . GLU A 1 114 ? 14.195 16.203 16.703 1 93.19 114 GLU A C 1
ATOM 920 O O . GLU A 1 114 ? 14.625 17.25 16.203 1 93.19 114 GLU A O 1
ATOM 925 N N . ASP A 1 115 ? 13.984 15.18 16.031 1 96.62 115 ASP A N 1
ATOM 926 C CA . ASP A 1 115 ? 14.266 15.062 14.594 1 96.62 115 ASP A CA 1
ATOM 927 C C . ASP A 1 115 ? 13.109 15.609 13.766 1 96.62 115 ASP A C 1
ATOM 929 O O . ASP A 1 115 ? 11.945 15.344 14.062 1 96.62 115 ASP A O 1
ATOM 933 N N . ASP A 1 116 ? 13.367 16.406 12.781 1 97.25 116 ASP A N 1
ATOM 934 C CA . ASP A 1 116 ? 12.328 17 11.945 1 97.25 116 ASP A CA 1
ATOM 935 C C . ASP A 1 116 ? 12.484 16.578 10.484 1 97.25 116 ASP A C 1
ATOM 937 O O . ASP A 1 116 ? 12.016 17.266 9.578 1 97.25 116 ASP A O 1
ATOM 941 N N . ASN A 1 117 ? 13.227 15.484 10.273 1 94.31 117 ASN A N 1
ATOM 942 C CA . ASN A 1 117 ? 13.523 14.961 8.938 1 94.31 117 ASN A CA 1
ATOM 943 C C . ASN A 1 117 ? 12.352 14.164 8.375 1 94.31 117 ASN A C 1
ATOM 945 O O . ASN A 1 117 ? 12.477 12.961 8.125 1 94.31 117 ASN A O 1
ATOM 949 N N . ALA A 1 118 ? 11.195 14.812 8.133 1 97.25 118 ALA A N 1
ATOM 950 C CA . ALA A 1 118 ? 10.008 14.242 7.508 1 97.25 118 ALA A CA 1
ATOM 951 C C . ALA A 1 118 ? 9.492 15.141 6.391 1 97.25 118 ALA A C 1
ATOM 953 O O . ALA A 1 118 ? 8.711 16.062 6.645 1 97.25 118 ALA A O 1
ATOM 954 N N . PRO A 1 119 ? 9.93 14.914 5.156 1 96.31 119 PRO A N 1
ATOM 955 C CA . PRO A 1 119 ? 9.414 15.719 4.051 1 96.31 119 PRO A CA 1
ATOM 956 C C . PRO A 1 119 ? 7.906 15.578 3.867 1 96.31 119 PRO A C 1
ATOM 958 O O . PRO A 1 119 ? 7.324 14.57 4.262 1 96.31 119 PRO A O 1
ATOM 961 N N . VAL A 1 120 ? 7.312 16.656 3.416 1 97.19 120 VAL A N 1
ATOM 962 C CA . VAL A 1 120 ? 5.922 16.594 2.973 1 97.19 120 VAL A CA 1
ATOM 963 C C . VAL A 1 120 ? 5.863 16.172 1.507 1 97.19 120 VAL A C 1
ATOM 965 O O . VAL A 1 120 ? 6.508 16.781 0.65 1 97.19 120 VAL A O 1
ATOM 968 N N . VAL A 1 121 ? 5.074 15.133 1.261 1 95.06 121 VAL A N 1
ATOM 969 C CA . VAL A 1 121 ? 5.031 14.562 -0.083 1 95.06 121 VAL A CA 1
ATOM 970 C C . VAL A 1 121 ? 3.582 14.43 -0.543 1 95.06 121 VAL A C 1
ATOM 972 O O . VAL A 1 121 ? 2.658 14.492 0.27 1 95.06 121 VAL A O 1
ATOM 975 N N . LEU A 1 122 ? 3.422 14.352 -1.872 1 91.81 122 LEU A N 1
ATOM 976 C CA . LEU A 1 122 ? 2.109 14.117 -2.467 1 91.81 122 LEU A CA 1
ATOM 977 C C . LEU A 1 122 ? 1.802 12.625 -2.535 1 91.81 122 LEU A C 1
ATOM 979 O O . LEU A 1 122 ? 2.627 11.844 -3.004 1 91.81 122 LEU A O 1
ATOM 983 N N . PHE A 1 123 ? 0.702 12.219 -1.967 1 90.56 123 PHE A N 1
ATOM 984 C CA . PHE A 1 123 ? 0.16 10.875 -2.1 1 90.56 123 PHE A CA 1
ATOM 985 C C . PHE A 1 123 ? -1.171 10.898 -2.842 1 90.56 123 PHE A C 1
ATOM 987 O O . PHE A 1 123 ? -2.049 11.703 -2.527 1 90.56 123 PHE A O 1
ATOM 994 N N . THR A 1 124 ? -1.298 10.18 -3.855 1 82.5 124 THR A N 1
ATOM 995 C CA . THR A 1 124 ? -2.553 9.977 -4.57 1 82.5 124 THR A CA 1
ATOM 996 C C . THR A 1 124 ? -3.064 8.555 -4.379 1 82.5 124 THR A C 1
ATOM 998 O O . THR A 1 124 ? -2.363 7.586 -4.691 1 82.5 124 THR A O 1
ATOM 1001 N N . SER A 1 125 ? -4.105 8.5 -3.525 1 71.75 125 SER A N 1
ATOM 1002 C CA . SER A 1 125 ? -4.703 7.184 -3.332 1 71.75 125 SER A CA 1
ATOM 1003 C C . SER A 1 125 ? -5.457 6.73 -4.578 1 71.75 125 SER A C 1
ATOM 1005 O O . SER A 1 125 ? -6.113 7.535 -5.238 1 71.75 125 SER A O 1
ATOM 1007 N N . HIS A 1 126 ? -4.965 6.16 -5.484 1 54.69 126 HIS A N 1
ATOM 1008 C CA . HIS A 1 126 ? -5.785 5.648 -6.578 1 54.69 126 HIS A CA 1
ATOM 1009 C C . HIS A 1 126 ? -6.859 4.699 -6.062 1 54.69 126 HIS A C 1
ATOM 1011 O O . HIS A 1 126 ? -6.582 3.824 -5.242 1 54.69 126 HIS A O 1
ATOM 1017 N N . ASN A 1 127 ? -7.926 5.246 -5.648 1 47.53 127 ASN A N 1
ATOM 1018 C CA . ASN A 1 127 ? -9.031 4.34 -5.359 1 47.53 127 ASN A CA 1
ATOM 1019 C C . ASN A 1 127 ? -8.82 2.971 -5.996 1 47.53 127 ASN A C 1
ATOM 1021 O O . ASN A 1 127 ? -8.172 2.859 -7.043 1 47.53 127 ASN A O 1
ATOM 1025 N N . GLU A 1 128 ? -8.758 1.975 -5.117 1 45.53 128 GLU A N 1
ATOM 1026 C CA . GLU A 1 128 ? -8.922 0.589 -5.547 1 45.53 128 GLU A CA 1
ATOM 1027 C C . GLU A 1 128 ? -9.695 0.505 -6.859 1 45.53 128 GLU A C 1
ATOM 1029 O O . GLU A 1 128 ? -9.805 -0.57 -7.453 1 45.53 128 GLU A O 1
ATOM 1034 N N . THR A 1 129 ? -10.672 1.499 -6.891 1 41.75 129 THR A N 1
ATOM 1035 C CA . THR A 1 129 ? -11.336 1.064 -8.117 1 41.75 129 THR A CA 1
ATOM 1036 C C . THR A 1 129 ? -10.305 0.685 -9.18 1 41.75 129 THR A C 1
ATOM 1038 O O . THR A 1 129 ? -10.312 -0.438 -9.688 1 41.75 129 THR A O 1
ATOM 1041 N N . GLU A 1 130 ? -9.836 1.716 -10.086 1 43.81 130 GLU A N 1
ATOM 1042 C CA . GLU A 1 130 ? -9.305 1.384 -11.398 1 43.81 130 GLU A CA 1
ATOM 1043 C C . GLU A 1 130 ? -7.801 1.125 -11.336 1 43.81 130 GLU A C 1
ATOM 1045 O O . GLU A 1 130 ? -7.059 1.52 -12.242 1 43.81 130 GLU A O 1
ATOM 1050 N N . GLN A 1 131 ? -7.195 1.229 -10.195 1 50.94 131 GLN A N 1
ATOM 1051 C CA . GLN A 1 131 ? -5.82 0.905 -10.562 1 50.94 131 GLN A CA 1
ATOM 1052 C C . GLN A 1 131 ? -5.766 -0.333 -11.453 1 50.94 131 GLN A C 1
ATOM 1054 O O . GLN A 1 131 ? -6.074 -1.439 -11.008 1 50.94 131 GLN A O 1
ATOM 1059 N N . LYS A 1 132 ? -6.059 -0.061 -12.547 1 56.69 132 LYS A N 1
ATOM 1060 C CA . LYS A 1 132 ? -6.082 -1.04 -13.625 1 56.69 132 LYS A CA 1
ATOM 1061 C C . LYS A 1 132 ? -4.727 -1.724 -13.781 1 56.69 132 LYS A C 1
ATOM 1063 O O . LYS A 1 132 ? -3.752 -1.097 -14.203 1 56.69 132 LYS A O 1
ATOM 1068 N N . TYR A 1 133 ? -4.48 -2.514 -12.602 1 78.38 133 TYR A N 1
ATOM 1069 C CA . TYR A 1 133 ? -3.338 -3.35 -12.953 1 78.38 133 TYR A CA 1
ATOM 1070 C C . TYR A 1 133 ? -3.465 -3.875 -14.383 1 78.38 133 TYR A C 1
ATOM 1072 O O . TYR A 1 133 ? -4.57 -4.152 -14.852 1 78.38 133 TYR A O 1
ATOM 1080 N N . GLU A 1 134 ? -2.318 -3.777 -14.969 1 84.5 134 GLU A N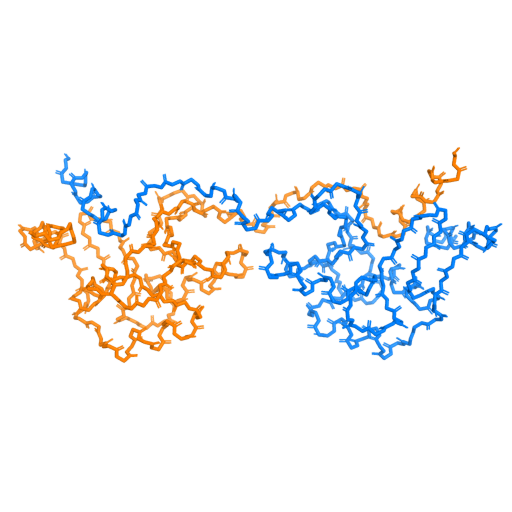 1
ATOM 1081 C CA . GLU A 1 134 ? -2.314 -4.359 -16.312 1 84.5 134 GLU A CA 1
ATOM 1082 C C . GLU A 1 134 ? -2.814 -5.801 -16.281 1 84.5 134 GLU A C 1
ATOM 1084 O O . GLU A 1 134 ? -2.303 -6.629 -15.531 1 84.5 134 GLU A O 1
ATOM 1089 N N . LEU A 1 135 ? -3.822 -6.023 -17.016 1 91.31 135 LEU A N 1
ATOM 1090 C CA . LEU A 1 135 ? -4.379 -7.371 -17.125 1 91.31 135 LEU A CA 1
ATOM 1091 C C . LEU A 1 135 ? -3.467 -8.266 -17.953 1 91.31 135 LEU A C 1
ATOM 1093 O O . LEU A 1 135 ? -3.117 -7.934 -19.078 1 91.31 135 LEU A O 1
ATOM 1097 N N . ILE A 1 136 ? -3.062 -9.328 -17.391 1 94.06 136 ILE A N 1
ATOM 1098 C CA . ILE A 1 136 ? -2.242 -10.305 -18.094 1 94.06 136 ILE A CA 1
ATOM 1099 C C . ILE A 1 136 ? -3.127 -11.43 -18.625 1 94.06 136 ILE A C 1
ATOM 1101 O O . ILE A 1 136 ? -3.084 -11.75 -19.828 1 94.06 136 ILE A O 1
ATOM 1105 N N . GLU A 1 137 ? -3.959 -12.039 -17.781 1 95.12 137 GLU A N 1
ATOM 1106 C CA . GLU A 1 137 ? -4.91 -13.078 -18.156 1 95.12 137 GLU A CA 1
ATOM 1107 C C . GLU A 1 137 ? -6.168 -13.008 -17.281 1 95.12 137 GLU A C 1
ATOM 1109 O O . GLU A 1 137 ? -6.133 -12.492 -16.172 1 95.12 137 GLU A O 1
ATOM 1114 N N . PRO A 1 138 ? -7.266 -13.57 -17.781 1 95.25 138 PRO A N 1
ATOM 1115 C CA . PRO A 1 138 ? -8.539 -13.398 -17.062 1 95.25 138 PRO A CA 1
ATOM 1116 C C . PRO A 1 138 ? -8.641 -14.297 -15.836 1 95.25 138 PRO A C 1
ATOM 1118 O O . PRO A 1 138 ? -9.508 -14.078 -14.984 1 95.25 138 PRO A O 1
ATOM 1121 N N . ASP A 1 139 ? -7.844 -15.406 -15.812 1 96.88 139 ASP A N 1
ATOM 1122 C CA . ASP A 1 139 ? -7.84 -16.312 -14.672 1 96.88 139 ASP A CA 1
ATOM 1123 C C . ASP A 1 139 ? -6.543 -17.125 -14.617 1 96.88 139 ASP A C 1
ATOM 1125 O O . ASP A 1 139 ? -5.75 -17.094 -15.562 1 96.88 139 ASP A O 1
ATOM 1129 N N . PHE A 1 140 ? -6.305 -17.812 -13.531 1 98.38 140 PHE A N 1
ATOM 1130 C CA . PHE A 1 140 ? -5.07 -18.547 -13.32 1 98.38 140 PHE A CA 1
ATOM 1131 C C . PHE A 1 140 ? -4.93 -19.672 -14.352 1 98.38 140 PHE A C 1
ATOM 1133 O O . PHE A 1 140 ? -3.838 -19.906 -14.875 1 98.38 140 PHE A O 1
ATOM 1140 N N . GLY A 1 141 ? -6.031 -20.406 -14.516 1 98.25 141 GLY A N 1
ATOM 1141 C CA . GLY A 1 141 ? -5.965 -21.5 -15.484 1 98.25 141 GLY A CA 1
ATOM 1142 C C . GLY A 1 141 ? -5.473 -21.047 -16.844 1 98.25 141 GLY A C 1
ATOM 1143 O O . GLY A 1 141 ? -4.598 -21.688 -17.438 1 98.25 141 GLY A O 1
ATOM 1144 N N . THR A 1 142 ? -6.07 -19.984 -17.359 1 97.44 142 THR A N 1
ATOM 1145 C CA . THR A 1 142 ? -5.66 -19.438 -18.641 1 97.44 142 THR A CA 1
ATOM 1146 C C . THR A 1 142 ? -4.199 -19 -18.594 1 97.44 142 THR A C 1
ATOM 1148 O O . THR A 1 142 ? -3.441 -19.25 -19.531 1 97.44 142 THR A O 1
ATOM 1151 N N . PHE A 1 143 ? -3.791 -18.375 -17.594 1 97.62 143 PHE A N 1
ATOM 1152 C CA . PHE A 1 143 ? -2.404 -17.953 -17.422 1 97.62 143 PHE A CA 1
ATOM 1153 C C . PHE A 1 143 ? -1.463 -19.141 -17.547 1 97.62 143 PHE A C 1
ATOM 1155 O O . PHE A 1 143 ? -0.527 -19.125 -18.344 1 97.62 143 PHE A O 1
ATOM 1162 N N . LEU A 1 144 ? -1.761 -20.188 -16.734 1 97.69 144 LEU A N 1
ATOM 1163 C CA . LEU A 1 144 ? -0.865 -21.344 -16.703 1 97.69 144 LEU A CA 1
ATOM 1164 C C . LEU A 1 144 ? -0.814 -22.031 -18.062 1 97.69 144 LEU A C 1
ATOM 1166 O O . LEU A 1 144 ? 0.266 -22.375 -18.547 1 97.69 144 LEU A O 1
ATOM 1170 N N . TYR A 1 145 ? -1.937 -22.203 -18.641 1 96.81 145 TYR A N 1
ATOM 1171 C CA . TYR A 1 145 ? -2.014 -22.875 -19.922 1 96.81 145 TYR A CA 1
ATOM 1172 C C . TYR A 1 145 ? -1.195 -22.141 -20.984 1 96.81 145 TYR A C 1
ATOM 1174 O O . TYR A 1 145 ? -0.365 -22.734 -21.672 1 96.81 145 TYR A O 1
ATOM 1182 N N . LYS A 1 146 ? -1.471 -20.812 -21.125 1 94.81 146 LYS A N 1
ATOM 1183 C CA . LYS A 1 146 ? -0.757 -20.031 -22.125 1 94.81 146 LYS A CA 1
ATOM 1184 C C . LYS A 1 146 ? 0.737 -19.969 -21.812 1 94.81 146 LYS A C 1
ATOM 1186 O O . LYS A 1 146 ? 1.565 -20 -22.734 1 94.81 146 LYS A O 1
ATOM 1191 N N . PHE A 1 147 ? 1.022 -19.875 -20.656 1 92.81 147 PHE A N 1
ATOM 1192 C CA . PHE A 1 147 ? 2.402 -19.844 -20.188 1 92.81 147 PHE A CA 1
ATOM 1193 C C . PHE A 1 147 ? 3.145 -21.109 -20.594 1 92.81 147 PHE A C 1
ATOM 1195 O O . PHE A 1 147 ? 4.258 -21.031 -21.125 1 92.81 147 PHE A O 1
ATOM 1202 N N . LEU A 1 148 ? 2.541 -22.234 -20.344 1 94.56 148 LEU A N 1
ATOM 1203 C CA . LEU A 1 148 ? 3.15 -23.516 -20.688 1 94.56 148 LEU A CA 1
ATOM 1204 C C . LEU A 1 148 ? 3.277 -23.672 -22.203 1 94.56 148 LEU A C 1
ATOM 1206 O O . LEU A 1 148 ? 4.289 -24.172 -22.703 1 94.56 148 LEU A O 1
ATOM 1210 N N . LYS A 1 149 ? 2.287 -23.219 -22.875 1 93.5 149 LYS A N 1
ATOM 1211 C CA . LYS A 1 149 ? 2.336 -23.281 -24.328 1 93.5 149 LYS A CA 1
ATOM 1212 C C . LYS A 1 149 ? 3.494 -22.453 -24.875 1 93.5 149 LYS A C 1
ATOM 1214 O O . LYS A 1 149 ? 4.191 -22.891 -25.797 1 93.5 149 LYS A O 1
ATOM 1219 N N . GLU A 1 150 ? 3.662 -21.328 -24.297 1 90.81 150 GLU A N 1
ATOM 1220 C CA . GLU A 1 150 ? 4.727 -20.438 -24.75 1 90.81 150 GLU A CA 1
ATOM 1221 C C . GLU A 1 150 ? 6.102 -20.984 -24.375 1 90.81 150 GLU A C 1
ATOM 1223 O O . GLU A 1 150 ? 7.059 -20.844 -25.141 1 90.81 150 GLU A O 1
ATOM 1228 N N . ALA A 1 151 ? 6.191 -21.609 -23.203 1 88.12 151 ALA A N 1
ATOM 1229 C CA . ALA A 1 151 ? 7.461 -22.141 -22.719 1 88.12 151 ALA A CA 1
ATOM 1230 C C . ALA A 1 151 ? 7.891 -23.359 -23.516 1 88.12 151 ALA A C 1
ATOM 1232 O O . ALA A 1 151 ? 9.078 -23.688 -23.578 1 88.12 151 ALA A O 1
ATOM 1233 N N . MET A 1 152 ? 6.98 -24.047 -24.172 1 86.94 152 MET A N 1
ATOM 1234 C CA . MET A 1 152 ? 7.258 -25.234 -24.984 1 86.94 152 MET A CA 1
ATOM 1235 C C . MET A 1 152 ? 7.832 -24.828 -26.344 1 86.94 152 MET A C 1
ATOM 1237 O O . MET A 1 152 ? 8.469 -25.641 -27.016 1 86.94 152 MET A O 1
ATOM 1241 N N . GLU A 1 153 ? 7.574 -23.625 -26.828 1 78.56 153 GLU A N 1
ATOM 1242 C CA . GLU A 1 153 ? 8.086 -23.188 -28.125 1 78.56 153 GLU A CA 1
ATOM 1243 C C . GLU A 1 153 ? 9.562 -22.797 -28.031 1 78.56 153 GLU A C 1
ATOM 1245 O O . GLU A 1 153 ? 10.344 -23.078 -28.938 1 78.56 153 GLU A O 1
ATOM 1250 N N . MET B 1 1 ? -13.375 -30.125 -21.031 1 77.81 1 MET B N 1
ATOM 1251 C CA . MET B 1 1 ? -12.195 -29.984 -20.172 1 77.81 1 MET B CA 1
ATOM 1252 C C . MET B 1 1 ? -11.922 -28.516 -19.859 1 77.81 1 MET B C 1
ATOM 1254 O O . MET B 1 1 ? -11.906 -27.672 -20.766 1 77.81 1 MET B O 1
ATOM 1258 N N . SER B 1 2 ? -11.719 -28.312 -18.484 1 91.12 2 SER B N 1
ATOM 1259 C CA . SER B 1 2 ? -11.445 -26.938 -18.125 1 91.12 2 SER B CA 1
ATOM 1260 C C . SER B 1 2 ? -10.055 -26.5 -18.578 1 91.12 2 SER B C 1
ATOM 1262 O O . SER B 1 2 ? -9.219 -27.344 -18.906 1 91.12 2 SER B O 1
ATOM 1264 N N . VAL B 1 3 ? -9.844 -25.25 -18.688 1 95 3 VAL B N 1
ATOM 1265 C CA . VAL B 1 3 ? -8.555 -24.719 -19.141 1 95 3 VAL B CA 1
ATOM 1266 C C . VAL B 1 3 ? -7.445 -25.203 -18.219 1 95 3 VAL B C 1
ATOM 1268 O O . VAL B 1 3 ? -6.363 -25.578 -18.672 1 95 3 VAL B O 1
ATOM 1271 N N . ILE B 1 4 ? -7.719 -25.328 -16.984 1 97.56 4 ILE B N 1
ATOM 1272 C CA . ILE B 1 4 ? -6.699 -25.766 -16.031 1 97.56 4 ILE B CA 1
ATOM 1273 C C . ILE B 1 4 ? -6.379 -27.25 -16.266 1 97.56 4 ILE B C 1
ATOM 1275 O O . ILE B 1 4 ? -5.227 -27.656 -16.141 1 97.56 4 ILE B O 1
ATOM 1279 N N . GLN B 1 5 ? -7.301 -28 -16.594 1 97.56 5 GLN B N 1
ATOM 1280 C CA . GLN B 1 5 ? -7.059 -29.406 -16.891 1 97.56 5 GLN B CA 1
ATOM 1281 C C . GLN B 1 5 ? -6.191 -29.562 -18.141 1 97.56 5 GLN B C 1
ATOM 1283 O O . GLN B 1 5 ? -5.367 -30.469 -18.219 1 97.56 5 GLN B O 1
ATOM 1288 N N . LYS B 1 6 ? -6.434 -28.734 -19.078 1 96.88 6 LYS B N 1
ATOM 1289 C CA . LYS B 1 6 ? -5.566 -28.719 -20.25 1 96.88 6 LYS B CA 1
ATOM 1290 C C . LYS B 1 6 ? -4.121 -28.406 -19.875 1 96.88 6 LYS B C 1
ATOM 1292 O O . LYS B 1 6 ? -3.189 -29.016 -20.391 1 96.88 6 LYS B O 1
ATOM 1297 N N . ALA B 1 7 ? -3.969 -27.469 -19.031 1 97.31 7 ALA B N 1
ATOM 1298 C CA . ALA B 1 7 ? -2.633 -27.141 -18.547 1 97.31 7 ALA B CA 1
ATOM 1299 C C . ALA B 1 7 ? -1.994 -28.344 -17.859 1 97.31 7 ALA B C 1
ATOM 1301 O O . ALA B 1 7 ? -0.817 -28.641 -18.078 1 97.31 7 ALA B O 1
ATOM 1302 N N . PHE B 1 8 ? -2.756 -29.047 -17.062 1 97.69 8 PHE B N 1
ATOM 1303 C CA . PHE B 1 8 ? -2.25 -30.203 -16.344 1 97.69 8 PHE B CA 1
ATOM 1304 C C . PHE B 1 8 ? -1.816 -31.297 -17.328 1 97.69 8 PHE B C 1
ATOM 1306 O O . PHE B 1 8 ? -0.816 -31.984 -17.094 1 97.69 8 PHE B O 1
ATOM 1313 N N . LYS B 1 9 ? -2.545 -31.438 -18.375 1 97.06 9 LYS B N 1
ATOM 1314 C CA . LYS B 1 9 ? -2.168 -32.406 -19.391 1 97.06 9 LYS B CA 1
ATOM 1315 C C . LYS B 1 9 ? -0.804 -32.094 -19.984 1 97.06 9 LYS B C 1
ATOM 1317 O O . LYS B 1 9 ? -0.008 -33 -20.266 1 97.06 9 LYS B O 1
ATOM 1322 N N . ILE B 1 10 ? -0.572 -30.844 -20.188 1 96.12 10 ILE B N 1
ATOM 1323 C CA . ILE B 1 10 ? 0.73 -30.422 -20.703 1 96.12 10 ILE B CA 1
ATOM 1324 C C . ILE B 1 10 ? 1.82 -30.812 -19.703 1 96.12 10 ILE B C 1
ATOM 1326 O O . ILE B 1 10 ? 2.871 -31.328 -20.094 1 96.12 10 ILE B O 1
ATOM 1330 N N . ILE B 1 11 ? 1.604 -30.578 -18.438 1 96.81 11 ILE B N 1
ATOM 1331 C CA . ILE B 1 11 ? 2.576 -30.922 -17.406 1 96.81 11 ILE B CA 1
ATOM 1332 C C . ILE B 1 11 ? 2.85 -32.406 -17.422 1 96.81 11 ILE B C 1
ATOM 1334 O O . ILE B 1 11 ? 4.004 -32.844 -17.391 1 96.81 11 ILE B O 1
ATOM 1338 N N . GLU B 1 12 ? 1.779 -33.156 -17.516 1 96.88 12 GLU B N 1
ATOM 1339 C CA . GLU B 1 12 ? 1.891 -34.625 -17.484 1 96.88 12 GLU B CA 1
ATOM 1340 C C . GLU B 1 12 ? 2.654 -35.156 -18.688 1 96.88 12 GLU B C 1
ATOM 1342 O O . GLU B 1 12 ? 3.436 -36.094 -18.578 1 96.88 12 GLU B O 1
ATOM 1347 N N . LYS B 1 13 ? 2.465 -34.531 -19.75 1 96.38 13 LYS B N 1
ATOM 1348 C CA . LYS B 1 13 ? 3.117 -34.969 -21 1 96.38 13 LYS B CA 1
ATOM 1349 C C 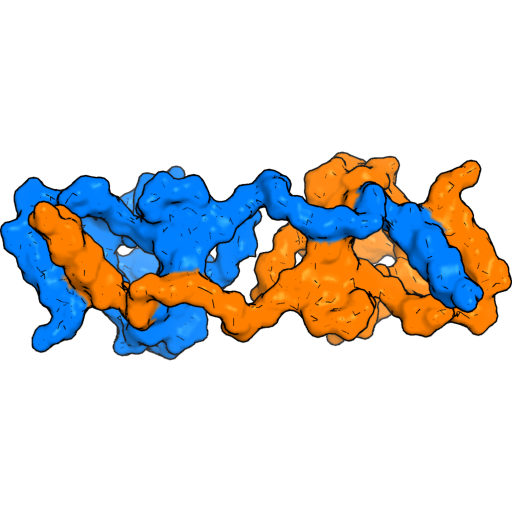. LYS B 1 13 ? 4.59 -34.562 -21 1 96.38 13 LYS B C 1
ATOM 1351 O O . LYS B 1 13 ? 5.379 -35.062 -21.797 1 96.38 13 LYS B O 1
ATOM 1356 N N . ASN B 1 14 ? 4.887 -33.594 -20.172 1 96.31 14 ASN B N 1
ATOM 1357 C CA . ASN B 1 14 ? 6.262 -33.094 -20.109 1 96.31 14 ASN B CA 1
ATOM 1358 C C . ASN B 1 14 ? 6.852 -33.281 -18.719 1 96.31 14 ASN B C 1
ATOM 1360 O O . ASN B 1 14 ? 7.535 -32.375 -18.203 1 96.31 14 ASN B O 1
ATOM 1364 N N . ASN B 1 15 ? 6.488 -34.344 -18.125 1 94 15 ASN B N 1
ATOM 1365 C CA . ASN B 1 15 ? 6.859 -34.625 -16.734 1 94 15 ASN B CA 1
ATOM 1366 C C . ASN B 1 15 ? 8.375 -34.594 -16.547 1 94 15 ASN B C 1
ATOM 1368 O O . ASN B 1 15 ? 8.859 -34.219 -15.477 1 94 15 ASN B O 1
ATOM 1372 N N . ASP B 1 16 ? 9.102 -34.875 -17.609 1 95.44 16 ASP B N 1
ATOM 1373 C CA . ASP B 1 16 ? 10.555 -34.906 -17.547 1 95.44 16 ASP B CA 1
ATOM 1374 C C . ASP B 1 16 ? 11.117 -33.5 -17.359 1 95.44 16 ASP B C 1
ATOM 1376 O O . ASP B 1 16 ? 12.266 -33.344 -16.938 1 95.44 16 ASP B O 1
ATOM 1380 N N . GLU B 1 17 ? 10.383 -32.5 -17.719 1 96 17 GLU B N 1
ATOM 1381 C CA . GLU B 1 17 ? 10.805 -31.094 -17.625 1 96 17 GLU B CA 1
ATOM 1382 C C . GLU B 1 17 ? 10.18 -30.422 -16.406 1 96 17 GLU B C 1
ATOM 1384 O O . GLU B 1 17 ? 10.305 -29.203 -16.25 1 96 17 GLU B O 1
ATOM 1389 N N . ALA B 1 18 ? 9.523 -31.172 -15.586 1 96.25 18 ALA B N 1
ATOM 1390 C CA . ALA B 1 18 ? 8.75 -30.625 -14.477 1 96.25 18 ALA B CA 1
ATOM 1391 C C . ALA B 1 18 ? 9.273 -31.141 -13.141 1 96.25 18 ALA B C 1
ATOM 1393 O O . ALA B 1 18 ? 9.695 -32.281 -13.031 1 96.25 18 ALA B O 1
ATOM 1394 N N . ASP B 1 19 ? 9.336 -30.281 -12.125 1 97.31 19 ASP B N 1
ATOM 1395 C CA . ASP B 1 19 ? 9.664 -30.609 -10.742 1 97.31 19 ASP B CA 1
ATOM 1396 C C . ASP B 1 19 ? 8.719 -29.906 -9.766 1 97.31 19 ASP B C 1
ATOM 1398 O O . ASP B 1 19 ? 8.867 -28.719 -9.508 1 97.31 19 ASP B O 1
ATOM 1402 N N . PHE B 1 20 ? 7.777 -30.656 -9.211 1 97.25 20 PHE B N 1
ATOM 1403 C CA . PHE B 1 20 ? 6.781 -30.125 -8.289 1 97.25 20 PHE B CA 1
ATOM 1404 C C . PHE B 1 20 ? 6.812 -30.859 -6.961 1 97.25 20 PHE B C 1
ATOM 1406 O O . PHE B 1 20 ? 7.195 -32.031 -6.906 1 97.25 20 PHE B O 1
ATOM 1413 N N . ILE B 1 21 ? 6.359 -30.25 -5.922 1 95.62 21 ILE B N 1
ATOM 1414 C CA . ILE B 1 21 ? 6.539 -30.766 -4.574 1 95.62 21 ILE B CA 1
ATOM 1415 C C . ILE B 1 21 ? 5.199 -31.266 -4.023 1 95.62 21 ILE B C 1
ATOM 1417 O O . ILE B 1 21 ? 5.16 -32.031 -3.055 1 95.62 21 ILE B O 1
ATOM 1421 N N . GLY B 1 22 ? 4.141 -31 -4.668 1 90.62 22 GLY B N 1
ATOM 1422 C CA . GLY B 1 22 ? 2.83 -31.344 -4.145 1 90.62 22 GLY B CA 1
ATOM 1423 C C . GLY B 1 22 ? 2.645 -32.844 -3.969 1 90.62 22 GLY B C 1
ATOM 1424 O O . GLY B 1 22 ? 3.602 -33.625 -4.09 1 90.62 22 GLY B O 1
ATOM 1425 N N . PRO B 1 23 ? 1.465 -33.25 -3.59 1 96.69 23 PRO B N 1
ATOM 1426 C CA . PRO B 1 23 ? 0.242 -32.469 -3.396 1 96.69 23 PRO B CA 1
ATOM 1427 C C . PRO B 1 23 ? 0.235 -31.703 -2.072 1 96.69 23 PRO B C 1
ATOM 1429 O O . PRO B 1 23 ? 1.027 -32 -1.177 1 96.69 23 PRO B O 1
ATOM 1432 N N . VAL B 1 24 ? -0.57 -30.656 -1.946 1 98.19 24 VAL B N 1
ATOM 1433 C CA . VAL B 1 24 ? -0.782 -29.875 -0.734 1 98.19 24 VAL B CA 1
ATOM 1434 C C . VAL B 1 24 ? -2.184 -30.141 -0.187 1 98.19 24 VAL B C 1
ATOM 1436 O O . VAL B 1 24 ? -3.152 -30.203 -0.947 1 98.19 24 VAL B O 1
ATOM 1439 N N . SER B 1 25 ? -2.283 -30.219 1.097 1 98.06 25 SER B N 1
ATOM 1440 C CA . SER B 1 25 ? -3.551 -30.562 1.73 1 98.06 25 SER B CA 1
ATOM 1441 C C . SER B 1 25 ? -4.512 -29.375 1.729 1 98.06 25 SER B C 1
ATOM 1443 O O . SER B 1 25 ? -4.082 -28.219 1.667 1 98.06 25 SER B O 1
ATOM 1445 N N . VAL B 1 26 ? -5.777 -29.797 1.862 1 96.94 26 VAL B N 1
ATOM 1446 C CA . VAL B 1 26 ? -6.836 -28.797 1.962 1 96.94 26 VAL B CA 1
ATOM 1447 C C . VAL B 1 26 ? -6.609 -27.922 3.197 1 96.94 26 VAL B C 1
ATOM 1449 O O . VAL B 1 26 ? -6.84 -26.719 3.164 1 96.94 26 VAL B O 1
ATOM 1452 N N . GLU B 1 27 ? -6.184 -28.547 4.277 1 97.69 27 GLU B N 1
ATOM 1453 C CA . GLU B 1 27 ? -5.938 -27.828 5.531 1 97.69 27 GLU B CA 1
ATOM 1454 C C . GLU B 1 27 ? -4.863 -26.766 5.355 1 97.69 27 GLU B C 1
ATOM 1456 O O . GLU B 1 27 ? -5.023 -25.641 5.824 1 97.69 27 GLU B O 1
ATOM 1461 N N . GLU B 1 28 ? -3.791 -27.125 4.738 1 97.62 28 GLU B N 1
ATOM 1462 C CA . GLU B 1 28 ? -2.699 -26.172 4.504 1 97.62 28 GLU B CA 1
ATOM 1463 C C . GLU B 1 28 ? -3.145 -25.016 3.613 1 97.62 28 GLU B C 1
ATOM 1465 O O . GLU B 1 28 ? -2.793 -23.875 3.863 1 97.62 28 GLU B O 1
ATOM 1470 N N . ILE B 1 29 ? -3.918 -25.312 2.602 1 98.44 29 ILE B N 1
ATOM 1471 C CA . ILE B 1 29 ? -4.43 -24.297 1.686 1 98.44 29 ILE B CA 1
ATOM 1472 C C . ILE B 1 29 ? -5.344 -23.344 2.441 1 98.44 29 ILE B C 1
ATOM 1474 O O . ILE B 1 29 ? -5.211 -22.125 2.316 1 98.44 29 ILE B O 1
ATOM 1478 N N . ASN B 1 30 ? -6.207 -23.906 3.209 1 97.56 30 ASN B N 1
ATOM 1479 C CA . ASN B 1 30 ? -7.141 -23.094 3.982 1 97.56 30 ASN B CA 1
ATOM 1480 C C . ASN B 1 30 ? -6.406 -22.203 4.98 1 97.56 30 ASN B C 1
ATOM 1482 O O . ASN B 1 30 ? -6.785 -21.047 5.18 1 9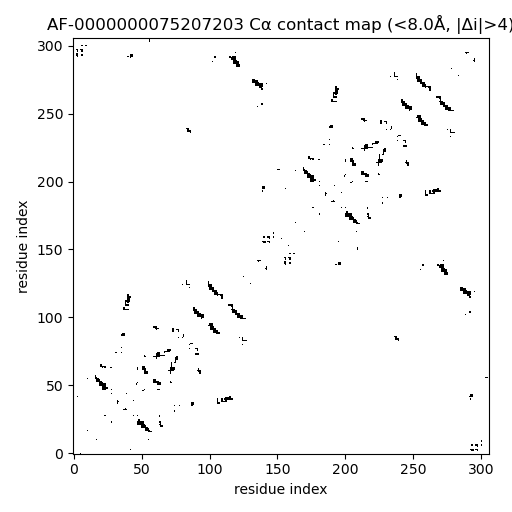7.56 30 ASN B O 1
ATOM 1486 N N . LYS B 1 31 ? -5.473 -22.766 5.652 1 97.31 31 LYS B N 1
ATOM 1487 C CA . LYS B 1 31 ? -4.684 -21.984 6.598 1 97.31 31 LYS B CA 1
ATOM 1488 C C . LYS B 1 31 ? -4.031 -20.781 5.91 1 97.31 31 LYS B C 1
ATOM 1490 O O . LYS B 1 31 ? -4.043 -19.672 6.441 1 97.31 31 LYS B O 1
ATOM 1495 N N . CYS B 1 32 ? -3.455 -21 4.73 1 97.81 32 CYS B N 1
ATOM 1496 C CA . CYS B 1 32 ? -2.812 -19.938 3.982 1 97.81 32 CYS B CA 1
ATOM 1497 C C . CYS B 1 32 ? -3.816 -18.844 3.621 1 97.81 32 CYS B C 1
ATOM 1499 O O . CYS B 1 32 ? -3.551 -17.656 3.818 1 97.81 32 CYS B O 1
ATOM 1501 N N . GLN B 1 33 ? -4.988 -19.281 3.051 1 97.62 33 GLN B N 1
ATOM 1502 C CA . GLN B 1 33 ? -6.039 -18.328 2.691 1 97.62 33 GLN B CA 1
ATOM 1503 C C . GLN B 1 33 ? -6.457 -17.484 3.893 1 97.62 33 GLN B C 1
ATOM 1505 O O . GLN B 1 33 ? -6.605 -16.266 3.781 1 97.62 33 GLN B O 1
ATOM 1510 N N . ASN B 1 34 ? -6.59 -18.125 5.023 1 95.56 34 ASN B N 1
ATOM 1511 C CA . ASN B 1 34 ? -6.984 -17.422 6.25 1 95.56 34 ASN B CA 1
ATOM 1512 C C . ASN B 1 34 ? -5.914 -16.438 6.703 1 95.56 34 ASN B C 1
ATOM 1514 O O . ASN B 1 34 ? -6.227 -15.297 7.055 1 95.56 34 ASN B O 1
ATOM 1518 N N . ASP B 1 35 ? -4.73 -16.906 6.738 1 95.69 35 ASP B N 1
ATOM 1519 C CA . ASP B 1 35 ? -3.625 -16.062 7.18 1 95.69 35 ASP B CA 1
ATOM 1520 C C . ASP B 1 35 ? -3.494 -14.82 6.293 1 95.69 35 ASP B C 1
ATOM 1522 O O . ASP B 1 35 ? -3.162 -13.734 6.777 1 95.69 35 ASP B O 1
ATOM 1526 N N . LEU B 1 36 ? -3.719 -14.969 5 1 94.38 36 LEU B N 1
ATOM 1527 C CA . LEU B 1 36 ? -3.551 -13.883 4.043 1 94.38 36 LEU B CA 1
ATOM 1528 C C . LEU B 1 36 ? -4.82 -13.047 3.941 1 94.38 36 LEU B C 1
ATOM 1530 O O . LEU B 1 36 ? -4.797 -11.938 3.395 1 94.38 36 LEU B O 1
ATOM 1534 N N . GLY B 1 37 ? -5.891 -13.609 4.402 1 93.88 37 GLY B N 1
ATOM 1535 C CA . GLY B 1 37 ? -7.148 -12.891 4.316 1 93.88 37 GLY B CA 1
ATOM 1536 C C . GLY B 1 37 ? -7.727 -12.859 2.916 1 93.88 37 GLY B C 1
ATOM 1537 O O . GLY B 1 37 ? -8.312 -11.852 2.5 1 93.88 37 GLY B O 1
ATOM 1538 N N . VAL B 1 38 ? -7.508 -13.844 2.162 1 95.06 38 VAL B N 1
ATOM 1539 C CA . VAL B 1 38 ? -8.039 -13.938 0.806 1 95.06 38 VAL B CA 1
ATOM 1540 C C . VAL B 1 38 ? -8.609 -15.336 0.563 1 95.06 38 VAL B C 1
ATOM 1542 O O . VAL B 1 38 ? -8.344 -16.25 1.336 1 95.06 38 VAL B O 1
ATOM 1545 N N . LYS B 1 39 ? -9.383 -15.43 -0.491 1 97.12 39 LYS B N 1
ATOM 1546 C CA . LYS B 1 39 ? -9.789 -16.703 -1.059 1 97.12 39 LYS B CA 1
ATOM 1547 C C . LYS B 1 39 ? -9.102 -16.953 -2.398 1 97.12 39 LYS B C 1
ATOM 1549 O O . LYS B 1 39 ? -9.031 -16.062 -3.24 1 97.12 39 LYS B O 1
ATOM 1554 N N . PHE B 1 40 ? -8.609 -18.141 -2.527 1 98.44 40 PHE B N 1
ATOM 1555 C CA . PHE B 1 40 ? -7.953 -18.5 -3.779 1 98.44 40 PHE B CA 1
ATOM 1556 C C . PHE B 1 40 ? -8.977 -18.922 -4.824 1 98.44 40 PHE B C 1
ATOM 1558 O O . PHE B 1 40 ? -10 -19.516 -4.492 1 98.44 40 PHE B O 1
ATOM 1565 N N . PRO B 1 41 ? -8.672 -18.609 -6.098 1 98.38 41 PRO B N 1
ATOM 1566 C CA . PRO B 1 41 ? -9.562 -19.094 -7.16 1 98.38 41 PRO B CA 1
ATOM 1567 C C . PRO B 1 41 ? -9.484 -20.609 -7.34 1 98.38 41 PRO B C 1
ATOM 1569 O O . PRO B 1 41 ? -8.453 -21.219 -7.027 1 98.38 41 PRO B O 1
ATOM 1572 N N . LYS B 1 42 ? -10.5 -21.188 -7.93 1 98.31 42 LYS B N 1
ATOM 1573 C CA . LYS B 1 42 ? -10.664 -22.641 -8.078 1 98.31 42 LYS B CA 1
ATOM 1574 C C . LYS B 1 42 ? -9.469 -23.266 -8.789 1 98.31 42 LYS B C 1
ATOM 1576 O O . LYS B 1 42 ? -8.922 -24.266 -8.336 1 98.31 42 LYS B O 1
ATOM 1581 N N . SER B 1 43 ? -9.102 -22.672 -9.891 1 98.44 43 SER B N 1
ATOM 1582 C CA . SER B 1 43 ? -8.023 -23.25 -10.688 1 98.44 43 SER B CA 1
ATOM 1583 C C . SER B 1 43 ? -6.707 -23.266 -9.914 1 98.44 43 SER B C 1
ATOM 1585 O O . SER B 1 43 ? -5.914 -24.188 -10.047 1 98.44 43 SER B O 1
ATOM 1587 N N . TYR B 1 44 ? -6.457 -22.25 -9.133 1 98.62 44 TYR B N 1
ATOM 1588 C CA . TYR B 1 44 ? -5.238 -22.219 -8.328 1 98.62 44 TYR B CA 1
ATOM 1589 C C . TYR B 1 44 ? -5.297 -23.234 -7.203 1 98.62 44 TYR B C 1
ATOM 1591 O O . TYR B 1 44 ? -4.293 -23.891 -6.891 1 98.62 44 TYR B O 1
ATOM 1599 N N . ILE B 1 45 ? -6.453 -23.406 -6.637 1 98.5 45 ILE B N 1
ATOM 1600 C CA . ILE B 1 45 ? -6.633 -24.438 -5.625 1 98.5 45 ILE B CA 1
ATOM 1601 C C . ILE B 1 45 ? -6.344 -25.812 -6.234 1 98.5 45 ILE B C 1
ATOM 1603 O O . ILE B 1 45 ? -5.668 -26.641 -5.621 1 98.5 45 ILE B O 1
ATOM 1607 N N . GLU B 1 46 ? -6.848 -26.062 -7.371 1 98.25 46 GLU B N 1
ATOM 1608 C CA . GLU B 1 46 ? -6.578 -27.328 -8.055 1 98.25 46 GLU B CA 1
ATOM 1609 C C . GLU B 1 46 ? -5.082 -27.531 -8.281 1 98.25 46 GLU B C 1
ATOM 1611 O O . GLU B 1 46 ? -4.566 -28.625 -8.109 1 98.25 46 GLU B O 1
ATOM 1616 N N . PHE B 1 47 ? -4.418 -26.484 -8.703 1 98.44 47 PHE B N 1
ATOM 1617 C CA . PHE B 1 47 ? -2.979 -26.547 -8.922 1 98.44 47 PHE B CA 1
ATOM 1618 C C . PHE B 1 47 ? -2.25 -26.891 -7.625 1 98.44 47 PHE B C 1
ATOM 1620 O O . PHE B 1 47 ? -1.409 -27.781 -7.598 1 98.44 47 PHE B O 1
ATOM 1627 N N . LEU B 1 48 ? -2.57 -26.141 -6.555 1 98.56 48 LEU B N 1
ATOM 1628 C CA . LEU B 1 48 ? -1.932 -26.391 -5.266 1 98.56 48 LEU B CA 1
ATOM 1629 C C . LEU B 1 48 ? -2.17 -27.812 -4.805 1 98.56 48 LEU B C 1
ATOM 1631 O O . LEU B 1 48 ? -1.251 -28.484 -4.312 1 98.56 48 LEU B O 1
ATOM 1635 N N . SER B 1 49 ? -3.357 -28.25 -4.957 1 98.44 49 SER B N 1
ATOM 1636 C CA . SER B 1 49 ? -3.76 -29.562 -4.48 1 98.44 49 SER B CA 1
ATOM 1637 C C . SER B 1 49 ? -3.02 -30.672 -5.23 1 98.44 49 SER B C 1
ATOM 1639 O O . SER B 1 49 ? -2.791 -31.75 -4.684 1 98.44 49 SER B O 1
ATOM 1641 N N . LYS B 1 50 ? -2.645 -30.438 -6.406 1 98.06 50 LYS B N 1
ATOM 1642 C CA . LYS B 1 50 ? -2.021 -31.469 -7.219 1 98.06 50 LYS B CA 1
ATOM 1643 C C . LYS B 1 50 ? -0.505 -31.312 -7.254 1 98.06 50 LYS B C 1
ATOM 1645 O O . LYS B 1 50 ? 0.234 -32.281 -7.133 1 98.06 50 LYS B O 1
ATOM 1650 N N . TYR B 1 51 ? -0.076 -30.062 -7.367 1 97.88 51 TYR B N 1
ATOM 1651 C CA . TYR B 1 51 ? 1.3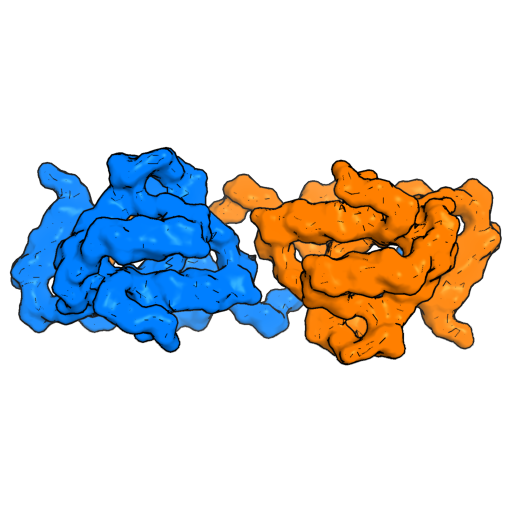3 -29.859 -7.699 1 97.88 51 TYR B CA 1
ATOM 1652 C C . TYR B 1 51 ? 2.031 -29.031 -6.621 1 97.88 51 TYR B C 1
ATOM 1654 O O . TYR B 1 51 ? 3.264 -29.031 -6.543 1 97.88 51 TYR B O 1
ATOM 1662 N N . GLY B 1 52 ? 1.202 -28.359 -5.742 1 97.69 52 GLY B N 1
ATOM 1663 C CA . GLY B 1 52 ? 1.796 -27.516 -4.711 1 97.69 52 GLY B CA 1
ATOM 1664 C C . GLY B 1 52 ? 2.545 -26.328 -5.27 1 97.69 52 GLY B C 1
ATOM 1665 O O . GLY B 1 52 ? 1.945 -25.281 -5.543 1 97.69 52 GLY B O 1
ATOM 1666 N N . LEU B 1 53 ? 3.799 -26.391 -5.387 1 97.44 53 LEU B N 1
ATOM 1667 C CA . LEU B 1 53 ? 4.703 -25.438 -6.023 1 97.44 53 LEU B CA 1
ATOM 1668 C C . LEU B 1 53 ? 5.797 -26.172 -6.805 1 97.44 53 LEU B C 1
ATOM 1670 O O . LEU B 1 53 ? 5.965 -27.375 -6.656 1 97.44 53 LEU B O 1
ATOM 1674 N N . GLY B 1 54 ? 6.453 -25.328 -7.707 1 96 54 GLY B N 1
ATOM 1675 C CA . GLY B 1 54 ? 7.559 -25.938 -8.422 1 96 54 GLY B CA 1
ATOM 1676 C C . GLY B 1 54 ? 7.887 -25.25 -9.734 1 96 54 GLY B C 1
ATOM 1677 O O . GLY B 1 54 ? 7.66 -24.047 -9.875 1 96 54 GLY B O 1
ATOM 1678 N N . ASP B 1 55 ? 8.578 -26.031 -10.562 1 96 55 ASP B N 1
ATOM 1679 C CA . ASP B 1 55 ? 9.055 -25.469 -11.812 1 96 55 ASP B CA 1
ATOM 1680 C C . ASP B 1 55 ? 8.758 -26.406 -12.984 1 96 55 ASP B C 1
ATOM 1682 O O . ASP B 1 55 ? 8.617 -27.609 -12.805 1 96 55 ASP B O 1
ATOM 1686 N N . ILE B 1 56 ? 8.562 -25.828 -14.117 1 95.5 56 ILE B N 1
ATOM 1687 C CA . ILE B 1 56 ? 8.469 -26.531 -15.391 1 95.5 56 ILE B CA 1
ATOM 1688 C C . ILE B 1 56 ? 9.07 -25.672 -16.5 1 95.5 56 ILE B C 1
ATOM 1690 O O . ILE B 1 56 ? 8.812 -24.469 -16.562 1 95.5 56 ILE B O 1
ATOM 1694 N N . PHE B 1 57 ? 9.898 -26.281 -17.344 1 93.62 57 PHE B N 1
ATOM 1695 C CA . PHE B 1 57 ? 10.586 -25.609 -18.438 1 93.62 57 PHE B CA 1
ATOM 1696 C C . PHE B 1 57 ? 11.438 -24.453 -17.906 1 93.62 57 PHE B C 1
ATOM 1698 O O . PHE B 1 57 ? 11.547 -23.406 -18.547 1 93.62 57 PHE B O 1
ATOM 1705 N N . GLY B 1 58 ? 11.867 -24.578 -16.688 1 92.44 58 GLY B N 1
ATOM 1706 C CA . GLY B 1 58 ? 12.734 -23.562 -16.094 1 92.44 58 GLY B CA 1
ATOM 1707 C C . GLY B 1 58 ? 11.969 -22.422 -15.461 1 92.44 58 GLY B C 1
ATOM 1708 O O . GLY B 1 58 ? 12.57 -21.469 -14.961 1 92.44 58 GLY B O 1
ATOM 1709 N N . GLU B 1 59 ? 10.656 -22.5 -15.477 1 91.44 59 GLU B N 1
ATOM 1710 C CA . GLU B 1 59 ? 9.812 -21.453 -14.914 1 91.44 59 GLU B CA 1
ATOM 1711 C C . GLU B 1 59 ? 9.195 -21.891 -13.586 1 91.44 59 GLU B C 1
ATOM 1713 O O . GLU B 1 59 ? 8.539 -22.922 -13.516 1 91.44 59 GLU B O 1
ATOM 1718 N N . GLU B 1 60 ? 9.367 -21 -12.625 1 95.69 60 GLU B N 1
ATOM 1719 C CA . GLU B 1 60 ? 8.93 -21.359 -11.273 1 95.69 60 GLU B CA 1
ATOM 1720 C C . GLU B 1 60 ? 7.562 -20.75 -10.961 1 95.69 60 GLU B C 1
ATOM 1722 O O . GLU B 1 60 ? 7.344 -19.562 -11.148 1 95.69 60 GLU B O 1
ATOM 1727 N N . ILE B 1 61 ? 6.645 -21.562 -10.477 1 97.44 61 ILE B N 1
ATOM 1728 C CA . ILE B 1 61 ? 5.332 -21.125 -10.008 1 97.44 61 ILE B CA 1
ATOM 1729 C C . ILE B 1 61 ? 5.266 -21.219 -8.484 1 97.44 61 ILE B C 1
ATOM 1731 O O . ILE B 1 61 ? 5.586 -22.266 -7.91 1 97.44 61 ILE B O 1
ATOM 1735 N N . TYR B 1 62 ? 4.863 -20.109 -7.91 1 98.25 62 TYR B N 1
ATOM 1736 C CA . TYR B 1 62 ? 4.805 -20.047 -6.453 1 98.25 62 TYR B CA 1
ATOM 1737 C C . TYR B 1 62 ? 3.598 -20.812 -5.922 1 98.25 62 TYR B C 1
ATOM 1739 O O . TYR B 1 62 ? 2.566 -20.891 -6.594 1 98.25 62 TYR B O 1
ATOM 1747 N N . GLY B 1 63 ? 3.762 -21.375 -4.758 1 98.56 63 GLY B N 1
ATOM 1748 C CA . GLY B 1 63 ? 2.699 -22.141 -4.125 1 98.56 63 GLY B CA 1
ATOM 1749 C C . GLY B 1 63 ? 3.018 -22.531 -2.695 1 98.56 63 GLY B C 1
ATOM 1750 O O . GLY B 1 63 ? 3.547 -21.734 -1.928 1 98.56 63 GLY B O 1
ATOM 1751 N N . LEU B 1 64 ? 2.529 -23.672 -2.348 1 98.5 64 LEU B N 1
ATOM 1752 C CA . LEU B 1 64 ? 2.656 -24.188 -0.992 1 98.5 64 LEU B CA 1
ATOM 1753 C C . LEU B 1 64 ? 3.326 -25.562 -1 1 98.5 64 LEU B C 1
ATOM 1755 O O . LEU B 1 64 ? 3.535 -26.141 -2.062 1 98.5 64 LEU B O 1
ATOM 1759 N N . GLY B 1 65 ? 3.725 -26 0.169 1 97.12 65 GLY B N 1
ATOM 1760 C CA . GLY B 1 65 ? 4.262 -27.359 0.279 1 97.12 65 GLY B CA 1
ATOM 1761 C C . GLY B 1 65 ? 5.676 -27.391 0.826 1 97.12 65 GLY B C 1
ATOM 1762 O O . GLY B 1 65 ? 6.254 -28.469 1.003 1 97.12 65 GLY B O 1
ATOM 1763 N N . VAL B 1 66 ? 6.234 -26.219 0.994 1 96 66 VAL B N 1
ATOM 1764 C CA . VAL B 1 66 ? 7.555 -26.125 1.604 1 96 66 VAL B CA 1
ATOM 1765 C C . VAL B 1 66 ? 7.492 -25.188 2.812 1 96 66 VAL B C 1
ATOM 1767 O O . VAL B 1 66 ? 6.465 -24.562 3.066 1 96 66 VAL B O 1
ATOM 1770 N N . GLU B 1 67 ? 8.57 -25.188 3.482 1 95.19 67 GLU B N 1
ATOM 1771 C CA . GLU B 1 67 ? 8.617 -24.297 4.637 1 95.19 67 GLU B CA 1
ATOM 1772 C C . GLU B 1 67 ? 8.469 -22.844 4.219 1 95.19 67 GLU B C 1
ATOM 1774 O O . GLU B 1 67 ? 8.984 -22.438 3.174 1 95.19 67 GLU B O 1
ATOM 1779 N N . GLU B 1 68 ? 7.781 -22.188 5 1 95 68 GLU B N 1
ATOM 1780 C CA . GLU B 1 68 ? 7.5 -20.766 4.758 1 95 68 GLU B CA 1
ATOM 1781 C C . GLU B 1 68 ? 8.695 -19.891 5.129 1 95 68 GLU B C 1
ATOM 1783 O O . GLU B 1 68 ? 8.617 -19.094 6.059 1 95 68 GLU B O 1
ATOM 1788 N N . VAL B 1 69 ? 9.812 -19.953 4.453 1 94.06 69 VAL B N 1
ATOM 1789 C CA . VAL B 1 69 ? 11.008 -19.219 4.863 1 94.06 69 VAL B CA 1
ATOM 1790 C C . VAL B 1 69 ? 11.578 -18.453 3.676 1 94.06 69 VAL B C 1
ATOM 1792 O O . VAL B 1 69 ? 12.594 -17.75 3.807 1 94.06 69 VAL B O 1
ATOM 1795 N N . GLY B 1 70 ? 11.031 -18.609 2.57 1 94.56 70 GLY B N 1
ATOM 1796 C CA . GLY B 1 70 ? 11.516 -17.938 1.375 1 94.56 70 GLY B CA 1
ATOM 1797 C C . GLY B 1 70 ? 10.789 -18.359 0.113 1 94.56 70 GLY B C 1
ATOM 1798 O O . GLY B 1 70 ? 9.797 -19.094 0.18 1 94.56 70 GLY B O 1
ATOM 1799 N N . LEU B 1 71 ? 11.211 -17.781 -1.08 1 92.5 71 LEU B N 1
ATOM 1800 C CA . LEU B 1 71 ? 10.711 -18.234 -2.369 1 92.5 71 LEU B CA 1
ATOM 1801 C C . LEU B 1 71 ? 10.984 -19.719 -2.562 1 92.5 71 LEU B C 1
ATOM 1803 O O . LEU B 1 71 ? 11.992 -20.234 -2.08 1 92.5 71 LEU B O 1
ATOM 1807 N N . PRO B 1 72 ? 10 -20.484 -3.105 1 96.06 72 PRO B N 1
ATOM 1808 C CA . PRO B 1 72 ? 8.812 -20.047 -3.836 1 96.06 72 PRO B CA 1
ATOM 1809 C C . PRO B 1 72 ? 7.527 -20.188 -3.02 1 96.06 72 PRO B C 1
ATOM 1811 O O . PRO B 1 72 ? 6.457 -20.422 -3.582 1 96.06 72 PRO B O 1
ATOM 1814 N N . HIS B 1 73 ? 7.699 -20.109 -1.742 1 97.88 73 HIS B N 1
ATOM 1815 C CA . HIS B 1 73 ? 6.531 -20.188 -0.87 1 97.88 73 HIS B CA 1
ATOM 1816 C C . HIS B 1 73 ? 5.633 -18.969 -1.051 1 97.88 73 HIS B C 1
ATOM 1818 O O . HIS B 1 73 ? 6.039 -17.844 -0.765 1 97.88 73 HIS B O 1
ATOM 1824 N N . VAL B 1 74 ? 4.328 -19.188 -1.388 1 98.56 74 VAL B N 1
ATOM 1825 C CA . VAL B 1 74 ? 3.445 -18.109 -1.833 1 98.56 74 VAL B CA 1
ATOM 1826 C C . VAL B 1 74 ? 3.08 -17.219 -0.649 1 98.56 74 VAL B C 1
ATOM 1828 O O . VAL B 1 74 ? 2.992 -15.992 -0.79 1 98.56 74 VAL B O 1
ATOM 1831 N N . LYS B 1 75 ? 2.871 -17.75 0.521 1 97.81 75 LYS B N 1
ATOM 1832 C CA . LYS B 1 75 ? 2.545 -16.922 1.681 1 97.81 75 LYS B CA 1
ATOM 1833 C C . LYS B 1 75 ? 3.717 -16.031 2.062 1 97.81 75 LYS B C 1
ATOM 1835 O O . LYS B 1 75 ? 3.531 -14.844 2.34 1 97.81 75 LYS B O 1
ATOM 1840 N N . TRP B 1 76 ? 4.879 -16.594 2.096 1 96.56 76 TRP B N 1
ATOM 1841 C CA . TRP B 1 76 ? 6.066 -15.836 2.471 1 96.56 76 TRP B CA 1
ATOM 1842 C C . TRP B 1 76 ? 6.234 -14.617 1.575 1 96.56 76 TRP B C 1
ATOM 1844 O O . TRP B 1 76 ? 6.359 -13.492 2.066 1 96.56 76 TRP B O 1
ATOM 1854 N N . ILE B 1 77 ? 6.219 -14.828 0.272 1 96.38 77 ILE B N 1
ATOM 1855 C CA . ILE B 1 77 ? 6.477 -13.734 -0.655 1 96.38 77 ILE B CA 1
ATOM 1856 C C . ILE B 1 77 ? 5.332 -12.719 -0.595 1 96.38 77 ILE B C 1
ATOM 1858 O O . ILE B 1 77 ? 5.555 -11.516 -0.725 1 96.38 77 ILE B O 1
ATOM 1862 N N . THR B 1 78 ? 4.105 -13.188 -0.453 1 95.94 78 THR B N 1
ATOM 1863 C CA . THR B 1 78 ? 2.965 -12.289 -0.338 1 95.94 78 THR B CA 1
ATOM 1864 C C . THR B 1 78 ? 3.135 -11.352 0.855 1 95.94 78 THR B C 1
ATOM 1866 O O . THR B 1 78 ? 2.988 -10.133 0.722 1 95.94 78 THR B O 1
ATOM 1869 N N . LEU B 1 79 ? 3.51 -11.883 1.959 1 92.56 79 LEU B N 1
ATOM 1870 C CA . LEU B 1 79 ? 3.672 -11.086 3.17 1 92.56 79 LEU B CA 1
ATOM 1871 C C . LEU B 1 79 ? 4.852 -10.125 3.037 1 92.56 79 LEU B C 1
ATOM 1873 O O . LEU B 1 79 ? 4.789 -8.992 3.504 1 92.56 79 LEU B O 1
ATOM 1877 N N . GLU B 1 80 ? 5.906 -10.609 2.434 1 90.19 80 GLU B N 1
ATOM 1878 C CA . GLU B 1 80 ? 7.055 -9.734 2.195 1 90.19 80 GLU B CA 1
ATOM 1879 C C . GLU B 1 80 ? 6.668 -8.539 1.33 1 90.19 80 GLU B C 1
ATOM 1881 O O . GLU B 1 80 ? 7.035 -7.402 1.635 1 90.19 80 GLU B O 1
ATOM 1886 N N . LEU B 1 81 ? 5.902 -8.766 0.263 1 88.62 81 LEU B N 1
ATOM 1887 C CA . LEU B 1 81 ? 5.539 -7.707 -0.672 1 88.62 81 LEU B CA 1
ATOM 1888 C C . LEU B 1 81 ? 4.508 -6.77 -0.057 1 88.62 81 LEU B C 1
ATOM 1890 O O . LEU B 1 81 ? 4.402 -5.605 -0.455 1 88.62 81 LEU B O 1
ATOM 1894 N N . ARG B 1 82 ? 3.748 -7.266 0.873 1 83.69 82 ARG B N 1
ATOM 1895 C CA . ARG B 1 82 ? 2.785 -6.402 1.552 1 83.69 82 ARG B CA 1
ATOM 1896 C C . ARG B 1 82 ? 3.494 -5.348 2.395 1 83.69 82 ARG B C 1
ATOM 1898 O O . ARG B 1 82 ? 2.957 -4.262 2.617 1 83.69 82 ARG B O 1
ATOM 1905 N N . LYS B 1 83 ? 4.668 -5.707 2.816 1 73.5 83 LYS B N 1
ATOM 1906 C CA . LYS B 1 83 ? 5.488 -4.688 3.461 1 73.5 83 LYS B CA 1
ATOM 1907 C C . LYS B 1 83 ? 5.84 -3.568 2.486 1 73.5 83 LYS B C 1
ATOM 1909 O O . LYS B 1 83 ? 6.195 -2.465 2.902 1 73.5 83 LYS B O 1
ATOM 1914 N N . ASP B 1 84 ? 5.777 -3.926 1.154 1 75.56 84 ASP B N 1
ATOM 1915 C CA . ASP B 1 84 ? 6.078 -2.977 0.089 1 75.56 84 ASP B CA 1
ATOM 1916 C C . ASP B 1 84 ? 4.82 -2.602 -0.689 1 75.56 84 ASP B C 1
ATOM 1918 O O . ASP B 1 84 ? 4.844 -2.518 -1.919 1 75.56 84 ASP B O 1
ATOM 1922 N N . ASN B 1 85 ? 3.74 -2.471 -0.063 1 74.5 85 ASN B N 1
ATOM 1923 C CA . ASN B 1 85 ? 2.488 -1.881 -0.524 1 74.5 85 ASN B CA 1
ATOM 1924 C C . ASN B 1 85 ? 1.771 -2.793 -1.514 1 74.5 85 ASN B C 1
ATOM 1926 O O . ASN B 1 85 ? 1.054 -2.318 -2.396 1 74.5 85 ASN B O 1
ATOM 1930 N N . LEU B 1 86 ? 2.027 -4.012 -1.49 1 84.06 86 LEU B N 1
ATOM 1931 C CA . LEU B 1 86 ? 1.144 -4.926 -2.203 1 84.06 86 LEU B CA 1
ATOM 1932 C C . LEU B 1 86 ? -0.268 -4.875 -1.628 1 84.06 86 LEU B C 1
ATOM 1934 O O . LEU B 1 86 ? -0.463 -5.086 -0.428 1 84.06 86 LEU B O 1
ATOM 1938 N N . PRO B 1 87 ? -1.211 -4.594 -2.475 1 83.69 87 PRO B N 1
ATOM 1939 C CA . PRO B 1 87 ? -2.586 -4.598 -1.973 1 83.69 87 PRO B CA 1
ATOM 1940 C C . PRO B 1 87 ? -2.988 -5.945 -1.372 1 83.69 87 PRO B C 1
ATOM 1942 O O . PRO B 1 87 ? -2.555 -6.992 -1.854 1 83.69 87 PRO B O 1
ATOM 1945 N N . ASN B 1 88 ? -3.871 -5.984 -0.417 1 87.5 88 ASN B N 1
ATOM 1946 C CA . ASN B 1 88 ? -4.242 -7.18 0.333 1 87.5 88 ASN B CA 1
ATOM 1947 C C . ASN B 1 88 ? -4.906 -8.219 -0.563 1 87.5 88 ASN B C 1
ATOM 1949 O O . ASN B 1 88 ? -4.82 -9.422 -0.296 1 87.5 88 ASN B O 1
ATOM 1953 N N . HIS B 1 89 ? -5.527 -7.805 -1.597 1 90.19 89 HIS B N 1
ATOM 1954 C CA . HIS B 1 89 ? -6.301 -8.719 -2.428 1 90.19 89 HIS B CA 1
ATOM 1955 C C . HIS B 1 89 ? -5.426 -9.375 -3.486 1 90.19 89 HIS B C 1
ATOM 1957 O O . HIS B 1 89 ? -5.891 -10.25 -4.227 1 90.19 89 HIS B O 1
ATOM 1963 N N . LEU B 1 90 ? -4.148 -8.984 -3.609 1 93.19 90 LEU B N 1
ATOM 1964 C CA . LEU B 1 90 ? -3.252 -9.562 -4.609 1 93.19 90 LEU B CA 1
ATOM 1965 C C . LEU B 1 90 ? -2.365 -10.641 -3.99 1 93.19 90 LEU B C 1
ATOM 1967 O O . LEU B 1 90 ? -1.904 -10.492 -2.855 1 93.19 90 LEU B O 1
ATOM 1971 N N . VAL B 1 91 ? -2.131 -11.703 -4.773 1 97.94 91 VAL B N 1
ATOM 1972 C CA . VAL B 1 91 ? -1.26 -12.812 -4.402 1 97.94 91 VAL B CA 1
ATOM 1973 C C . VAL B 1 91 ? -0.264 -13.086 -5.527 1 97.94 91 VAL B C 1
ATOM 1975 O O . VAL B 1 91 ? -0.647 -13.547 -6.605 1 97.94 91 VAL B O 1
ATOM 1978 N N . PRO B 1 92 ? 1.006 -12.844 -5.281 1 98.25 92 PRO B N 1
ATOM 1979 C CA . PRO B 1 92 ? 1.99 -13.102 -6.336 1 98.25 92 PRO B CA 1
ATOM 1980 C C . PRO B 1 92 ? 2.178 -14.594 -6.609 1 98.25 92 PRO B C 1
ATOM 1982 O O . PRO B 1 92 ? 2.287 -15.391 -5.676 1 98.25 92 PRO B O 1
ATOM 1985 N N . ILE B 1 93 ? 2.254 -14.914 -7.914 1 98.44 93 ILE B N 1
ATOM 1986 C CA . ILE B 1 93 ? 2.381 -16.328 -8.258 1 98.44 93 ILE B CA 1
ATOM 1987 C C . ILE B 1 93 ? 3.588 -16.531 -9.172 1 98.44 93 ILE B C 1
ATOM 1989 O O . ILE B 1 93 ? 3.988 -17.656 -9.43 1 98.44 93 ILE B O 1
ATOM 1993 N N . TYR B 1 94 ? 4.184 -15.469 -9.672 1 96.69 94 TYR B N 1
ATOM 1994 C CA . TYR B 1 94 ? 5.25 -15.594 -10.664 1 96.69 94 TYR B CA 1
ATOM 1995 C C . TYR B 1 94 ? 6.078 -14.312 -10.742 1 96.69 94 TYR B C 1
ATOM 1997 O O . TYR B 1 94 ? 5.527 -13.211 -10.773 1 96.69 94 TYR B O 1
ATOM 2005 N N . ASN B 1 95 ? 7.379 -14.477 -10.648 1 94.88 95 ASN B N 1
ATOM 2006 C CA . ASN B 1 95 ? 8.297 -13.367 -10.914 1 94.88 95 ASN B CA 1
ATOM 2007 C C . ASN B 1 95 ? 8.625 -13.258 -12.406 1 94.88 95 ASN B C 1
ATOM 2009 O O . ASN B 1 95 ? 9.062 -14.227 -13.023 1 94.88 95 ASN B O 1
ATOM 2013 N N . THR B 1 96 ? 8.477 -12.117 -13.023 1 92 96 THR B N 1
ATOM 2014 C CA . THR B 1 96 ? 8.586 -11.945 -14.469 1 92 96 THR B CA 1
ATOM 2015 C C . THR B 1 96 ? 10.047 -11.945 -14.906 1 92 96 THR B C 1
ATOM 2017 O O . THR B 1 96 ? 10.344 -12.023 -16.094 1 92 96 THR B O 1
ATOM 2020 N N . GLY B 1 97 ? 10.891 -11.875 -13.984 1 88.31 97 GLY B N 1
ATOM 2021 C CA . GLY B 1 97 ? 12.305 -11.727 -14.297 1 88.31 97 GLY B CA 1
ATOM 2022 C C . GLY B 1 97 ? 12.781 -10.289 -14.219 1 88.31 97 GLY B C 1
ATOM 2023 O O . GLY B 1 97 ? 13.984 -10.039 -14.156 1 88.31 97 GLY B O 1
ATOM 2024 N N . TYR B 1 98 ? 11.852 -9.312 -14.305 1 82.38 98 TYR B N 1
ATOM 2025 C CA . TYR B 1 98 ? 12.18 -7.906 -14.094 1 82.38 98 TYR B CA 1
ATOM 2026 C C . TYR B 1 98 ? 12.172 -7.562 -12.602 1 82.38 98 TYR B C 1
ATOM 2028 O O . TYR B 1 98 ? 11.492 -8.227 -11.812 1 82.38 98 TYR B O 1
ATOM 2036 N N . ASP B 1 99 ? 12.914 -6.578 -12.258 1 79.25 99 ASP B N 1
ATOM 2037 C CA . ASP B 1 99 ? 13.039 -6.195 -10.859 1 79.25 99 ASP B CA 1
ATOM 2038 C C . ASP B 1 99 ? 11.688 -5.801 -10.273 1 79.25 99 ASP B C 1
ATOM 2040 O O . ASP B 1 99 ? 10.969 -4.98 -10.852 1 79.25 99 ASP B O 1
ATOM 2044 N N . PHE B 1 100 ? 11.273 -6.465 -9.227 1 78.62 100 PHE B N 1
ATOM 2045 C CA . PHE B 1 100 ? 10.125 -6.141 -8.383 1 78.62 100 PHE B CA 1
ATOM 2046 C C . PHE B 1 100 ? 8.828 -6.27 -9.164 1 78.62 100 PHE B C 1
ATOM 2048 O O . PHE B 1 100 ? 7.859 -5.555 -8.891 1 78.62 100 PHE B O 1
ATOM 2055 N N . GLU B 1 101 ? 8.922 -7.027 -10.227 1 88.44 101 GLU B N 1
ATOM 2056 C CA . GLU B 1 101 ? 7.73 -7.219 -11.047 1 88.44 101 GLU B CA 1
ATOM 2057 C C . GLU B 1 101 ? 7.184 -8.641 -10.906 1 88.44 101 GLU B C 1
ATOM 2059 O O . GLU B 1 101 ? 7.918 -9.609 -11.078 1 88.44 101 GLU B O 1
ATOM 2064 N N . TYR B 1 102 ? 5.941 -8.68 -10.578 1 94.94 102 TYR B N 1
ATOM 2065 C CA . TYR B 1 102 ? 5.301 -9.961 -10.32 1 94.94 102 TYR B CA 1
ATOM 2066 C C . TYR B 1 102 ? 3.957 -10.055 -11.039 1 94.94 102 TYR B C 1
ATOM 2068 O O . TYR B 1 102 ? 3.236 -9.055 -11.141 1 94.94 102 TYR B O 1
ATOM 2076 N N . TYR B 1 103 ? 3.611 -11.25 -11.547 1 96.38 103 TYR B N 1
ATOM 2077 C CA . TYR B 1 103 ? 2.217 -11.562 -11.844 1 96.38 103 TYR B CA 1
ATOM 2078 C C . TYR B 1 103 ? 1.479 -12 -10.586 1 96.38 103 TYR B C 1
ATOM 2080 O O . TYR B 1 103 ? 1.973 -12.844 -9.828 1 96.38 103 TYR B O 1
ATOM 2088 N N . CYS B 1 104 ? 0.33 -11.383 -10.383 1 97.94 104 CYS B N 1
ATOM 2089 C CA . CYS B 1 104 ? -0.439 -11.641 -9.172 1 97.94 104 CYS B CA 1
ATOM 2090 C C . CYS B 1 104 ? -1.863 -12.062 -9.508 1 97.94 104 CYS B C 1
ATOM 2092 O O . CYS B 1 104 ? -2.43 -11.617 -10.508 1 97.94 104 CYS B O 1
ATOM 2094 N N . LEU B 1 105 ? -2.416 -12.969 -8.68 1 98.12 105 LEU B N 1
ATOM 2095 C CA . LEU B 1 105 ? -3.855 -13.195 -8.664 1 98.12 105 LEU B CA 1
ATOM 2096 C C . LEU B 1 105 ? -4.582 -12.039 -7.977 1 98.12 105 LEU B C 1
ATOM 2098 O O . LEU B 1 105 ? -4.23 -11.664 -6.855 1 98.12 105 LEU B O 1
ATOM 2102 N N . ASP B 1 106 ? -5.496 -11.445 -8.68 1 94.88 106 ASP B N 1
ATOM 2103 C CA . ASP B 1 106 ? -6.402 -10.5 -8.031 1 94.88 106 ASP B CA 1
ATOM 2104 C C . ASP B 1 106 ? -7.602 -11.227 -7.422 1 94.88 106 ASP B C 1
ATOM 2106 O O . ASP B 1 106 ? -8.555 -11.562 -8.133 1 94.88 106 ASP B O 1
ATOM 2110 N N . CYS B 1 107 ? -7.613 -11.43 -6.109 1 96.19 107 CYS B N 1
ATOM 2111 C CA . CYS B 1 107 ? -8.594 -12.258 -5.418 1 96.19 107 CYS B CA 1
ATOM 2112 C C . CYS B 1 107 ? -9.727 -11.414 -4.859 1 96.19 107 CYS B C 1
ATOM 2114 O O . CYS B 1 107 ? -10.5 -11.875 -4.023 1 96.19 107 CYS B O 1
ATOM 2116 N N . SER B 1 108 ? -9.906 -10.211 -5.367 1 90.88 108 SER B N 1
ATOM 2117 C CA . SER B 1 108 ? -10.844 -9.258 -4.785 1 90.88 108 SER B CA 1
ATOM 2118 C C . SER B 1 108 ? -12.289 -9.672 -5.051 1 90.88 108 SER B C 1
ATOM 2120 O O . SER B 1 108 ? -13.195 -9.289 -4.301 1 90.88 108 SER B O 1
ATOM 2122 N N . LYS B 1 109 ? -12.477 -10.523 -6.035 1 91.88 109 LYS B N 1
ATOM 2123 C CA . LYS B 1 109 ? -13.852 -10.773 -6.449 1 91.88 109 LYS B CA 1
ATOM 2124 C C . LYS B 1 109 ? -14.242 -12.234 -6.219 1 91.88 109 LYS B C 1
ATOM 2126 O O . LYS B 1 109 ? -15.328 -12.664 -6.617 1 91.88 109 LYS B O 1
ATOM 2131 N N . ILE B 1 110 ? -13.391 -12.977 -5.586 1 95.5 110 ILE B N 1
ATOM 2132 C CA . ILE B 1 110 ? -13.68 -14.391 -5.375 1 95.5 110 ILE B CA 1
ATOM 2133 C C . ILE B 1 110 ? -14.766 -14.539 -4.312 1 95.5 110 ILE B C 1
ATOM 2135 O O . ILE B 1 110 ? -14.633 -14.008 -3.207 1 95.5 110 ILE B O 1
ATOM 2139 N N . LYS B 1 111 ? -15.75 -15.266 -4.609 1 91.81 111 LYS B N 1
ATOM 2140 C CA . LYS B 1 111 ? -16.891 -15.391 -3.713 1 91.81 111 LYS B CA 1
ATOM 2141 C C . LYS B 1 111 ? -16.812 -16.688 -2.896 1 91.81 111 LYS B C 1
ATOM 2143 O O . LYS B 1 111 ? -17.203 -16.703 -1.726 1 91.81 111 LYS B O 1
ATOM 2148 N N . ASN B 1 112 ? -16.391 -17.719 -3.572 1 91.31 112 ASN B N 1
ATOM 2149 C CA . ASN B 1 112 ? -16.281 -19.031 -2.936 1 91.31 112 ASN B CA 1
ATOM 2150 C C . ASN B 1 112 ? -15.266 -19.922 -3.654 1 91.31 112 ASN B C 1
ATOM 2152 O O . ASN B 1 112 ? -14.633 -19.5 -4.621 1 91.31 112 ASN B O 1
ATOM 2156 N N . GLN B 1 113 ? -15.117 -21.125 -3.174 1 89.75 113 GLN B N 1
ATOM 2157 C CA . GLN B 1 113 ? -14.07 -22.016 -3.648 1 89.75 113 GLN B CA 1
ATOM 2158 C C . GLN B 1 113 ? -14.336 -22.469 -5.082 1 89.75 113 GLN B C 1
ATOM 2160 O O . GLN B 1 113 ? -13.453 -23.031 -5.738 1 89.75 113 GLN B O 1
ATOM 2165 N N . GLU B 1 114 ? -15.523 -22.359 -5.531 1 93.19 114 GLU B N 1
ATOM 2166 C CA . G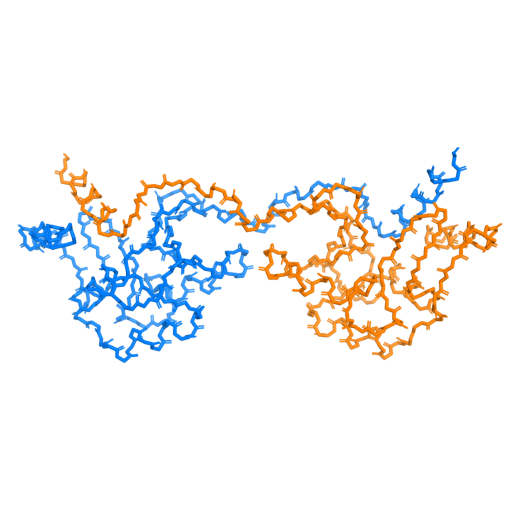LU B 1 114 ? -15.867 -22.766 -6.887 1 93.19 114 GLU B CA 1
ATOM 2167 C C . GLU B 1 114 ? -15.711 -21.609 -7.871 1 93.19 114 GLU B C 1
ATOM 2169 O O . GLU B 1 114 ? -15.82 -21.797 -9.086 1 93.19 114 GLU B O 1
ATOM 2174 N N . ASP B 1 115 ? -15.477 -20.484 -7.398 1 96.62 115 ASP B N 1
ATOM 2175 C CA . ASP B 1 115 ? -15.328 -19.266 -8.18 1 96.62 115 ASP B CA 1
ATOM 2176 C C . ASP B 1 115 ? -13.906 -19.125 -8.719 1 96.62 115 ASP B C 1
ATOM 2178 O O . ASP B 1 115 ? -12.938 -19.359 -7.996 1 96.62 115 ASP B O 1
ATOM 2182 N N . ASP B 1 116 ? -13.742 -18.812 -9.969 1 97.25 116 ASP B N 1
ATOM 2183 C CA . ASP B 1 116 ? -12.422 -18.672 -10.57 1 97.25 116 ASP B CA 1
ATOM 2184 C C . ASP B 1 116 ? -12.203 -17.25 -11.094 1 97.25 116 ASP B C 1
ATOM 2186 O O . ASP B 1 116 ? -11.383 -17.047 -11.992 1 97.25 116 ASP B O 1
ATOM 2190 N N . ASN B 1 117 ? -13.016 -16.297 -10.578 1 94.25 117 ASN B N 1
ATOM 2191 C CA . ASN B 1 117 ? -12.977 -14.906 -11 1 94.25 117 ASN B CA 1
ATOM 2192 C C . ASN B 1 117 ? -11.82 -14.156 -10.336 1 94.25 117 ASN B C 1
ATOM 2194 O O . ASN B 1 117 ? -12.039 -13.211 -9.586 1 94.25 117 ASN B O 1
ATOM 2198 N N . ALA B 1 118 ? -10.57 -14.539 -10.633 1 97.31 118 ALA B N 1
ATOM 2199 C CA . ALA B 1 118 ? -9.344 -13.883 -10.18 1 97.31 118 ALA B CA 1
ATOM 2200 C C . ALA B 1 118 ? -8.391 -13.641 -11.344 1 97.31 118 ALA B C 1
ATOM 2202 O O . ALA B 1 118 ? -7.586 -14.516 -11.688 1 97.31 118 ALA B O 1
ATOM 2203 N N . PRO B 1 119 ? -8.477 -12.477 -11.977 1 96.31 119 PRO B N 1
ATOM 2204 C CA . PRO B 1 119 ? -7.539 -12.188 -13.062 1 96.31 119 PRO B CA 1
ATOM 2205 C C . PRO B 1 119 ? -6.086 -12.18 -12.609 1 96.31 119 PRO B C 1
ATOM 2207 O O . PRO B 1 119 ? -5.805 -11.953 -11.43 1 96.31 119 PRO B O 1
ATOM 2210 N N . VAL B 1 120 ? -5.23 -12.555 -13.516 1 97.12 120 VAL B N 1
ATOM 2211 C CA . VAL B 1 120 ? -3.795 -12.383 -13.305 1 97.12 120 VAL B CA 1
ATOM 2212 C C . VAL B 1 120 ? -3.369 -10.992 -13.773 1 97.12 120 VAL B C 1
ATOM 2214 O O . VAL B 1 120 ? -3.629 -10.609 -14.914 1 97.12 120 VAL B O 1
ATOM 2217 N N . VAL B 1 121 ? -2.715 -10.281 -12.867 1 95.06 121 VAL B N 1
ATOM 2218 C CA . VAL B 1 121 ? -2.365 -8.891 -13.156 1 95.06 121 VAL B CA 1
ATOM 2219 C C . VAL B 1 121 ? -0.883 -8.664 -12.867 1 95.06 121 VAL B C 1
ATOM 2221 O O . VAL B 1 121 ? -0.244 -9.469 -12.188 1 95.06 121 VAL B O 1
ATOM 2224 N N . LEU B 1 122 ? -0.353 -7.609 -13.492 1 91.75 122 LEU B N 1
ATOM 2225 C CA . LEU B 1 122 ? 1.024 -7.195 -13.25 1 91.75 122 LEU B CA 1
ATOM 2226 C C . LEU B 1 122 ? 1.106 -6.273 -12.039 1 91.75 122 LEU B C 1
ATOM 2228 O O . LEU B 1 122 ? 0.343 -5.312 -11.93 1 91.75 122 LEU B O 1
ATOM 2232 N N . PHE B 1 123 ? 1.925 -6.633 -11.086 1 90.56 123 PHE B N 1
ATOM 2233 C CA . PHE B 1 123 ? 2.271 -5.781 -9.953 1 90.56 123 PHE B CA 1
ATOM 2234 C C . PHE B 1 123 ? 3.752 -5.414 -9.984 1 90.56 123 PHE B C 1
ATOM 2236 O O . PHE B 1 123 ? 4.605 -6.285 -10.172 1 90.56 123 PHE B O 1
ATOM 2243 N N . THR B 1 124 ? 4.051 -4.215 -9.945 1 82.19 124 THR B N 1
ATOM 2244 C CA . THR B 1 124 ? 5.418 -3.723 -9.812 1 82.19 124 THR B CA 1
ATOM 2245 C C . THR B 1 124 ? 5.625 -3.076 -8.445 1 82.19 124 THR B C 1
ATOM 2247 O O . THR B 1 124 ? 4.91 -2.141 -8.078 1 82.19 124 THR B O 1
ATOM 2250 N N . SER B 1 125 ? 6.352 -3.863 -7.637 1 71.56 125 SER B N 1
ATOM 2251 C CA . SER B 1 125 ? 6.656 -3.295 -6.328 1 71.56 125 SER B CA 1
ATOM 2252 C C . SER B 1 125 ? 7.672 -2.16 -6.441 1 71.56 125 SER B C 1
ATOM 2254 O O . SER B 1 125 ? 8.617 -2.242 -7.227 1 71.56 125 SER B O 1
ATOM 2256 N N . HIS B 1 126 ? 7.41 -1.065 -6.723 1 53.94 126 HIS B N 1
ATOM 2257 C CA . HIS B 1 126 ? 8.438 -0.03 -6.684 1 53.94 126 HIS B CA 1
ATOM 2258 C C . HIS B 1 126 ? 9.148 -0.006 -5.332 1 53.94 126 HIS B C 1
ATOM 2260 O O . HIS B 1 126 ? 8.5 -0.056 -4.285 1 53.94 126 HIS B O 1
ATOM 2266 N N . ASN B 1 127 ? 10.086 -0.848 -5.191 1 47.62 127 ASN B N 1
ATOM 2267 C CA . ASN B 1 127 ? 10.906 -0.674 -3.992 1 47.62 127 ASN B CA 1
ATOM 2268 C C . ASN B 1 127 ? 10.672 0.691 -3.35 1 47.62 127 ASN B C 1
ATOM 2270 O O . ASN B 1 127 ? 10.352 1.659 -4.039 1 47.62 127 ASN B O 1
ATOM 2274 N N . GLU B 1 128 ? 10.242 0.618 -2.105 1 45.47 128 GLU B N 1
ATOM 2275 C CA . GLU B 1 128 ? 10.305 1.781 -1.227 1 45.47 128 GLU B CA 1
ATOM 2276 C C . GLU B 1 128 ? 11.391 2.756 -1.678 1 45.47 128 GLU B C 1
ATOM 2278 O O . GLU B 1 128 ? 11.516 3.854 -1.129 1 45.47 128 GLU B O 1
ATOM 2283 N N . THR B 1 129 ? 12.484 2.016 -2.189 1 41.5 129 THR B N 1
ATOM 2284 C CA . THR B 1 129 ? 13.375 3.164 -2.314 1 41.5 129 THR B CA 1
ATOM 2285 C C . THR B 1 129 ? 12.625 4.371 -2.879 1 41.5 129 THR B C 1
ATOM 2287 O O . THR B 1 129 ? 12.594 5.434 -2.26 1 41.5 129 THR B O 1
ATOM 2290 N N . GLU B 1 130 ? 12.633 4.566 -4.324 1 43.81 130 GLU B N 1
ATOM 2291 C CA . GLU B 1 130 ? 12.445 5.906 -4.867 1 43.81 130 GLU B CA 1
ATOM 2292 C C . GLU B 1 130 ? 10.969 6.207 -5.09 1 43.81 130 GLU B C 1
ATOM 2294 O O . GLU B 1 130 ? 10.57 6.629 -6.18 1 43.81 130 GLU B O 1
ATOM 2299 N N . GLN B 1 131 ? 10.078 5.301 -4.789 1 50.78 131 GLN B N 1
ATOM 2300 C CA . GLN B 1 131 ? 8.844 5.988 -5.148 1 50.78 131 GLN B CA 1
ATOM 2301 C C . GLN B 1 131 ? 8.883 7.453 -4.715 1 50.78 131 GLN B C 1
ATOM 2303 O O . GLN B 1 131 ? 8.875 7.754 -3.52 1 50.78 131 GLN B O 1
ATOM 2308 N N . LYS B 1 132 ? 9.586 8.109 -5.43 1 56.06 132 LYS B N 1
ATOM 2309 C CA . LYS B 1 132 ? 9.773 9.547 -5.277 1 56.06 132 LYS B CA 1
ATOM 2310 C C . LYS B 1 132 ? 8.438 10.281 -5.246 1 56.06 132 LYS B C 1
ATOM 2312 O O . LYS B 1 132 ? 7.746 10.359 -6.266 1 56.06 132 LYS B O 1
ATOM 2317 N N . TYR B 1 133 ? 7.777 9.898 -4.066 1 77.94 133 TYR B N 1
ATOM 2318 C CA . TYR B 1 133 ? 6.684 10.852 -3.961 1 77.94 133 TYR B CA 1
ATOM 2319 C C . TYR B 1 133 ? 7.148 12.258 -4.312 1 77.94 133 TYR B C 1
ATOM 2321 O O . TYR B 1 133 ? 8.289 12.633 -4.031 1 77.94 133 TYR B O 1
ATOM 2329 N N . GLU B 1 134 ? 6.277 12.836 -5.074 1 84.75 134 GLU B N 1
ATOM 2330 C CA . GLU B 1 134 ? 6.59 14.234 -5.363 1 84.75 134 GLU B CA 1
ATOM 2331 C C . GLU B 1 134 ? 6.844 15.023 -4.082 1 84.75 134 GLU B C 1
ATOM 2333 O O . GLU B 1 134 ? 6.016 15.016 -3.17 1 84.75 134 GLU B O 1
ATOM 2338 N N . LEU B 1 135 ? 7.977 15.586 -4.02 1 91.31 135 LEU B N 1
ATOM 2339 C CA . LEU B 1 135 ? 8.336 16.406 -2.871 1 91.31 135 LEU B CA 1
ATOM 2340 C C . LEU B 1 135 ? 7.594 17.734 -2.902 1 91.31 135 LEU B C 1
ATOM 2342 O O . LEU B 1 135 ? 7.652 18.469 -3.9 1 91.31 135 LEU B O 1
ATOM 2346 N N . ILE B 1 136 ? 6.902 18.016 -1.889 1 94.12 136 ILE B N 1
ATOM 2347 C CA . ILE B 1 136 ? 6.199 19.297 -1.763 1 94.12 136 ILE B CA 1
ATOM 2348 C C . ILE B 1 136 ? 7.031 20.266 -0.925 1 94.12 136 ILE B C 1
ATOM 2350 O O . ILE B 1 136 ? 7.305 21.391 -1.354 1 94.12 136 ILE B O 1
ATOM 2354 N N . GLU B 1 137 ? 7.48 19.844 0.272 1 95.25 137 GLU B N 1
ATOM 2355 C CA . GLU B 1 137 ? 8.344 20.625 1.155 1 95.25 137 GLU B CA 1
ATOM 2356 C C . GLU B 1 137 ? 9.273 19.719 1.955 1 95.25 137 GLU B C 1
ATOM 2358 O O . GLU B 1 137 ? 8.977 18.547 2.164 1 95.25 137 GLU B O 1
ATOM 2363 N N . PRO B 1 138 ? 10.375 20.266 2.438 1 95.12 138 PRO B N 1
ATOM 2364 C CA . PRO B 1 138 ? 11.383 19.422 3.078 1 95.12 138 PRO B CA 1
ATOM 2365 C C . PRO B 1 138 ? 10.984 18.984 4.488 1 95.12 138 PRO B C 1
ATOM 2367 O O . PRO B 1 138 ? 11.578 18.062 5.043 1 95.12 138 PRO B O 1
ATOM 2370 N N . ASP B 1 139 ? 10.062 19.781 5.129 1 96.88 139 ASP B N 1
ATOM 2371 C CA . ASP B 1 139 ? 9.586 19.453 6.469 1 96.88 139 ASP B CA 1
ATOM 2372 C C . ASP B 1 139 ? 8.234 20.094 6.742 1 96.88 139 ASP B C 1
ATOM 2374 O O . ASP B 1 139 ? 7.77 20.938 5.961 1 96.88 139 ASP B O 1
ATOM 2378 N N . PHE B 1 140 ? 7.578 19.719 7.812 1 98.38 140 PHE B N 1
ATOM 2379 C CA . PHE B 1 140 ? 6.242 20.203 8.141 1 98.38 140 PHE B CA 1
ATOM 2380 C C . PHE B 1 140 ? 6.254 21.703 8.398 1 98.38 140 PHE B C 1
ATOM 2382 O O . PHE B 1 140 ? 5.348 22.422 7.965 1 98.38 140 PHE B O 1
ATOM 2389 N N . GLY B 1 141 ? 7.238 22.109 9.203 1 98.25 141 GLY B N 1
ATOM 2390 C CA . GLY B 1 141 ? 7.312 23.547 9.492 1 98.25 141 GLY B CA 1
ATOM 2391 C C . GLY B 1 141 ? 7.324 24.406 8.242 1 98.25 141 GLY B C 1
ATOM 2392 O O . GLY B 1 141 ? 6.582 25.391 8.148 1 98.25 141 GLY B O 1
ATOM 2393 N N . THR B 1 142 ? 8.188 24.047 7.316 1 97.5 142 THR B N 1
ATOM 2394 C CA . THR B 1 142 ? 8.266 24.766 6.051 1 97.5 142 THR B CA 1
ATOM 2395 C C . THR B 1 142 ? 6.941 24.688 5.301 1 97.5 142 THR B C 1
ATOM 2397 O O . THR B 1 142 ? 6.473 25.688 4.754 1 97.5 142 THR B O 1
ATOM 2400 N N . PHE B 1 143 ? 6.352 23.594 5.25 1 97.75 143 PHE B N 1
ATOM 2401 C CA . PHE B 1 143 ? 5.055 23.422 4.609 1 97.75 143 PHE B CA 1
ATOM 2402 C C . PHE B 1 143 ? 4.027 24.375 5.195 1 97.75 143 PHE B C 1
ATOM 2404 O O . PHE B 1 143 ? 3.389 25.141 4.461 1 97.75 143 PHE B O 1
ATOM 2411 N N . LEU B 1 144 ? 3.91 24.359 6.547 1 97.81 144 LEU B N 1
ATOM 2412 C CA . LEU B 1 144 ? 2.893 25.172 7.195 1 97.81 144 LEU B CA 1
ATOM 2413 C C . LEU B 1 144 ? 3.154 26.656 6.953 1 97.81 144 LEU B C 1
ATOM 2415 O O . LEU B 1 144 ? 2.232 27.406 6.637 1 97.81 144 LEU B O 1
ATOM 2419 N N . TYR B 1 145 ? 4.363 27.047 7.09 1 96.88 145 TYR B N 1
ATOM 2420 C CA . TYR B 1 145 ? 4.727 28.438 6.918 1 96.88 145 TYR B CA 1
ATOM 2421 C C . TYR B 1 145 ? 4.379 28.938 5.516 1 96.88 145 TYR B C 1
ATOM 2423 O O . TYR B 1 145 ? 3.713 29.953 5.359 1 96.88 145 TYR B O 1
ATOM 2431 N N . LYS B 1 146 ? 4.863 28.188 4.496 1 94.94 146 LYS B N 1
ATOM 2432 C CA . LYS B 1 146 ? 4.602 28.578 3.115 1 94.94 146 LYS B CA 1
ATOM 2433 C C . LYS B 1 146 ? 3.109 28.531 2.803 1 94.94 146 LYS B C 1
ATOM 2435 O O . LYS B 1 146 ? 2.596 29.391 2.078 1 94.94 146 LYS B O 1
ATOM 2440 N N . PHE B 1 147 ? 2.506 27.609 3.289 1 92.94 147 PHE B N 1
ATOM 2441 C CA . PHE B 1 147 ? 1.067 27.438 3.121 1 92.94 147 PHE B CA 1
ATOM 2442 C C . PHE B 1 147 ? 0.314 28.656 3.652 1 92.94 147 PHE B C 1
ATOM 2444 O O . PHE B 1 147 ? -0.575 29.188 2.98 1 92.94 147 PHE B O 1
ATOM 2451 N N . LEU B 1 148 ? 0.656 29.078 4.859 1 94.69 148 LEU B N 1
ATOM 2452 C CA . LEU B 1 148 ? 0.005 30.234 5.48 1 94.69 148 LEU B CA 1
ATOM 2453 C C . LEU B 1 148 ? 0.319 31.516 4.719 1 94.69 148 LEU B C 1
ATOM 2455 O O . LEU B 1 148 ? -0.557 32.344 4.535 1 94.69 148 LEU B O 1
ATOM 2459 N N . LYS B 1 149 ? 1.512 31.594 4.277 1 93.62 149 LYS B N 1
ATOM 2460 C CA . LYS B 1 149 ? 1.894 32.781 3.502 1 93.62 149 LYS B CA 1
ATOM 2461 C C . LYS B 1 149 ? 1.083 32.875 2.213 1 93.62 149 LYS B C 1
ATOM 2463 O O . LYS B 1 149 ? 0.648 33.969 1.829 1 93.62 149 LYS B O 1
ATOM 2468 N N . GLU B 1 150 ? 0.913 31.766 1.62 1 90.94 150 GLU B N 1
ATOM 2469 C CA . GLU B 1 150 ? 0.166 31.734 0.365 1 90.94 150 GLU B CA 1
ATOM 2470 C C . GLU B 1 150 ? -1.319 31.984 0.6 1 90.94 150 GLU B C 1
ATOM 2472 O O . GLU B 1 150 ? -1.977 32.656 -0.21 1 90.94 150 GLU B O 1
ATOM 2477 N N . ALA B 1 151 ? -1.835 31.484 1.713 1 88.19 151 ALA B N 1
ATOM 2478 C CA . ALA B 1 151 ? -3.254 31.625 2.025 1 88.19 151 ALA B CA 1
ATOM 2479 C C . ALA B 1 151 ? -3.592 33.062 2.408 1 88.19 151 ALA B C 1
ATOM 2481 O O . ALA B 1 151 ? -4.742 33.5 2.277 1 88.19 151 ALA B O 1
ATOM 2482 N N . MET B 1 152 ? -2.633 33.812 2.85 1 87.06 152 MET B N 1
ATOM 2483 C CA . MET B 1 152 ? -2.814 35.219 3.23 1 87.06 152 MET B CA 1
ATOM 2484 C C . MET B 1 152 ? -2.879 36.125 1.998 1 87.06 152 MET B C 1
ATOM 2486 O O . MET B 1 152 ? -3.389 37.25 2.066 1 87.06 152 MET B O 1
ATOM 2490 N N . GLU B 1 153 ? -2.311 35.719 0.861 1 78.31 153 GLU B N 1
ATOM 2491 C CA . GLU B 1 153 ? -2.34 36.531 -0.35 1 78.31 153 GLU B CA 1
ATOM 2492 C C . GLU B 1 153 ? -3.701 36.469 -1.033 1 78.31 153 GLU B C 1
ATOM 2494 O O . GLU B 1 153 ? -4.199 37.469 -1.548 1 78.31 153 GLU B O 1
#

pLDDT: mean 91.77, std 11.05, range [41.5, 98.62]

InterPro domains:
  IPR018958 Knr4/Smi1-like domain [SM00860] (23-146)
  IPR037883 Knr4/Smi1-like domain superfamily [G3DSA:3.40.1580.10] (1-153)
  IPR037883 Knr4/Smi1-like domain superfamily [SSF160631] (2-151)

Radius of gyration: 24.37 Å; Cα contacts (8 Å, |Δi|>4): 590; chains: 2; bounding box: 32×72×54 Å

Foldseek 3Di:
DDPLVVVVVVCVVQVVQWDFQDADDPVVQVVLCVVLVFAAEQSVNVCNRGGAWTDGPRFTWAGHRDDLDDPSDFSNVSVVCVVLVDDSQWTFTGDPPDPQKTWTWRRPPPDDNHHRPTDTDIDRRPPVPPPPDPDDDPDDVVVVVVVVVVVVD/DDPLVVVVVVCVVQVVQWDFQDADDPVVQVVLCVVLVFAAEQSVNVCNRGGAWTDGPRFTWAGHRDDLDDPSHFSNVSVVCVVLVDDSQWTFTGDPPDPQKTWTWRRPPPDDNHHRPTDTDIDRRPPVPPPPDPDDDPDDVVVVVVVVVVVVD

Secondary structure (DSSP, 8-state):
--HHHHHHHHHHHTGGGEEE-----HHHHHHHHHHHT----HHHHHHHHHH-SEEETTEEE-BSSS-TTSTTBHHHHHHHHHTTT--TTEEEEEE-SSTTEEEEEEGGG--STT-----EEEEE---SS-----EEESSHHHHHHHHHHHHH-/--HHHHHHHHHHHTGGGEEE-----HHHHHHHHHHHT----HHHHHHHHHH-SEEETTEEE-BSSS-TTSTTBHHHHHHHHHTTT--TTEEEEEE-SSTTEEEEEEGGG--STT-----EEEEE---SS-----EEESSHHHHHHHHHHHHH-

Sequence (306 aa):
MSVIQKAFKIIEKNNDEADFIGPVSVEEINKCQNDLGVKFPKSYIEFLSKYGLGDIFGEEIYGLGVEEVGLPHVKWITLELRKDNLPNHLVPIYNTGYDFEYYCLDCSKIKNQEDDNAPVVLFTSHNETEQKYELIEPDFGTFLYKFLKEAMEMSVIQKAFKIIEKNNDEADFIGPVSVEEINKCQNDLGVKFPKSYIEFLSKYGLGDIFGEEIYGLGVEEVGLPHVKWITLELRKDNLPNHLVPIYNTGYDFEYYCLDCSKIKNQEDDNAPVVLFTSHNETEQKYELIEPDFGTFLYKFLKEAME

Solvent-accessible surface area (backbone atoms only — not comparable to full-atom values): 15916 Å² total; per-residue (Å²): 130,56,57,41,55,54,31,48,50,52,47,65,75,38,46,90,52,42,52,62,62,32,60,32,54,70,65,59,52,49,51,50,28,58,75,59,67,45,52,62,30,29,48,51,50,53,43,26,42,58,35,11,21,35,34,42,76,87,43,60,40,37,22,46,72,64,72,75,82,38,87,57,19,28,66,39,50,35,56,56,39,42,77,47,52,45,54,72,45,49,40,52,38,33,71,73,79,52,88,53,27,27,38,19,36,37,30,77,64,41,82,46,68,83,30,48,57,18,33,24,24,51,43,68,44,61,56,75,75,69,66,66,50,52,76,73,32,72,18,52,23,55,41,50,29,54,49,51,56,58,64,72,106,132,57,55,41,54,54,30,49,50,52,47,64,75,38,45,90,52,43,52,62,62,33,60,31,53,70,66,60,52,49,50,51,28,58,74,61,67,44,51,63,31,29,49,51,49,54,44,27,42,58,36,11,23,36,33,43,75,87,43,62,39,38,21,47,71,63,71,74,81,38,87,57,18,28,66,40,51,35,55,57,38,41,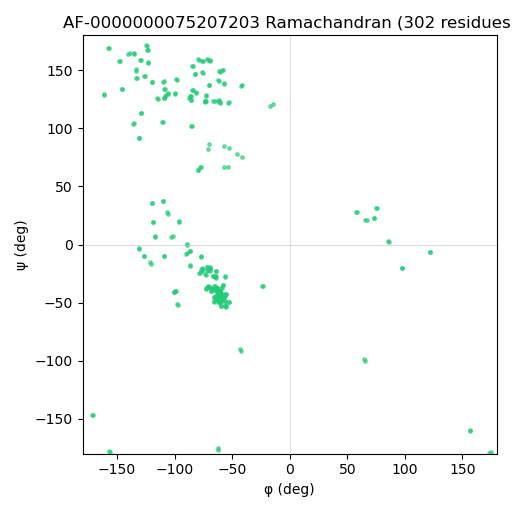77,47,53,44,54,72,45,50,40,50,37,34,71,74,78,52,87,54,27,28,38,19,36,36,30,76,64,41,80,46,69,84,29,48,57,18,32,26,23,51,43,68,44,60,55,72,76,67,67,67,49,51,76,74,31,73,16,53,24,55,41,52,29,54,48,51,57,59,65,72,107

Nearest PDB structures (foldseek):
  2prv-assembly1_B  TM=7.672E-01  e=2.147E-09  Bacillus subtilis
  2icg-assembly1_A  TM=6.971E-01  e=3.646E-07  Listeria innocua
  6qbo-assembly1_A  TM=6.074E-01  e=2.659E-02  Saccharomyces cerevisiae
  6qbm-assembly1_A  TM=7.570E-01  e=6.323E-02  Saccharomyces cerevisiae S288C
  6qbo-assembly1_B  TM=6.018E-01  e=1.249E-01  Saccharomyces cerevisiae

Organism: NCBI:txid2021314